Protein AF-A0A2V8BLM9-F1 (afdb_monomer_lite)

Structure (mmCIF, N/CA/C/O backbone):
data_AF-A0A2V8BLM9-F1
#
_entry.id   AF-A0A2V8BLM9-F1
#
loop_
_atom_site.group_PDB
_atom_site.id
_atom_site.type_symbol
_atom_site.label_atom_id
_atom_site.label_alt_id
_atom_site.label_comp_id
_atom_site.label_asym_id
_atom_site.label_entity_id
_atom_site.label_seq_id
_atom_site.pdbx_PDB_ins_code
_atom_site.Cartn_x
_atom_site.Cartn_y
_atom_site.Cartn_z
_atom_site.occupancy
_atom_site.B_iso_or_equiv
_atom_site.auth_seq_id
_atom_site.auth_comp_id
_atom_site.auth_asym_id
_atom_site.auth_atom_id
_atom_site.pdbx_PDB_model_num
ATOM 1 N N . MET A 1 1 ? 45.231 -76.937 24.247 1.00 56.16 1 MET A N 1
ATOM 2 C CA . MET A 1 1 ? 45.970 -75.748 23.759 1.00 56.16 1 MET A CA 1
ATOM 3 C C . MET A 1 1 ? 45.023 -74.864 22.949 1.00 56.16 1 MET A C 1
ATOM 5 O O . MET A 1 1 ? 44.647 -75.300 21.875 1.00 56.16 1 MET A O 1
ATOM 9 N N . ASN A 1 2 ? 44.581 -73.711 23.489 1.00 56.59 2 ASN A N 1
ATOM 10 C CA . ASN A 1 2 ? 44.156 -72.481 22.760 1.00 56.59 2 ASN A CA 1
ATOM 11 C C . ASN A 1 2 ? 43.442 -71.432 23.656 1.00 56.59 2 ASN A C 1
ATOM 13 O O . ASN A 1 2 ? 42.629 -70.642 23.188 1.00 56.59 2 ASN A O 1
ATOM 17 N N . THR A 1 3 ? 43.769 -71.356 24.946 1.00 60.31 3 THR A N 1
ATOM 18 C CA . THR A 1 3 ? 43.228 -70.339 25.866 1.00 60.31 3 THR A CA 1
ATOM 19 C C . THR A 1 3 ? 43.822 -68.919 25.767 1.00 60.31 3 THR A C 1
ATOM 21 O O . THR A 1 3 ? 43.096 -67.994 26.128 1.00 60.31 3 THR A O 1
ATOM 24 N N . PRO A 1 4 ? 45.048 -68.647 25.252 1.00 58.78 4 PRO A N 1
ATOM 25 C CA . PRO A 1 4 ? 45.565 -67.274 25.279 1.00 58.78 4 PRO A CA 1
ATOM 26 C C . PRO A 1 4 ? 44.898 -66.366 24.237 1.00 58.78 4 PRO A C 1
ATOM 28 O O . PRO A 1 4 ? 44.690 -65.191 24.518 1.00 58.78 4 PRO A O 1
ATOM 31 N N . ARG A 1 5 ? 44.498 -66.907 23.073 1.00 57.88 5 ARG A N 1
ATOM 32 C CA . ARG A 1 5 ? 43.893 -66.142 21.963 1.00 57.88 5 ARG A CA 1
ATOM 33 C C . ARG A 1 5 ? 42.456 -65.694 22.240 1.00 57.88 5 ARG A C 1
ATOM 35 O O . ARG A 1 5 ? 42.075 -64.604 21.829 1.00 57.88 5 ARG A O 1
ATOM 42 N N . ALA A 1 6 ? 41.675 -66.506 22.955 1.00 58.94 6 ALA A N 1
ATOM 43 C CA . ALA A 1 6 ? 40.300 -66.162 23.322 1.00 58.94 6 ALA A CA 1
ATOM 44 C C . ALA A 1 6 ? 40.259 -65.006 24.336 1.00 58.94 6 ALA A C 1
ATOM 46 O O . ALA A 1 6 ? 39.470 -64.080 24.184 1.00 58.94 6 ALA A O 1
ATOM 47 N N . LEU A 1 7 ? 41.174 -65.010 25.313 1.00 62.25 7 LEU A N 1
ATOM 48 C CA . LEU A 1 7 ? 41.335 -63.915 26.275 1.00 62.25 7 LEU A CA 1
ATOM 49 C C . LEU A 1 7 ? 41.786 -62.610 25.605 1.00 62.25 7 LEU A C 1
ATOM 51 O O . LEU A 1 7 ? 41.283 -61.546 25.960 1.00 62.25 7 LEU A O 1
ATOM 55 N N . THR A 1 8 ? 42.667 -62.674 24.599 1.00 67.25 8 THR A N 1
ATOM 56 C CA . THR A 1 8 ? 43.062 -61.473 23.839 1.00 67.25 8 THR A CA 1
ATOM 57 C C . THR A 1 8 ? 41.906 -60.922 23.007 1.00 67.25 8 THR A C 1
ATOM 59 O O . THR A 1 8 ? 41.702 -59.713 22.981 1.00 67.25 8 THR A O 1
ATOM 62 N N . LEU A 1 9 ? 41.115 -61.787 22.366 1.00 68.62 9 LEU A N 1
ATOM 63 C CA . LEU A 1 9 ? 39.949 -61.376 21.577 1.00 68.62 9 LEU A CA 1
ATOM 64 C C . LEU A 1 9 ? 38.872 -60.711 22.441 1.00 68.62 9 LEU A C 1
ATOM 66 O O . LEU A 1 9 ? 38.365 -59.654 22.073 1.00 68.62 9 LEU A O 1
ATOM 70 N N . VAL A 1 10 ? 38.572 -61.275 23.614 1.00 71.94 10 VAL A N 1
ATOM 71 C CA . VAL A 1 10 ? 37.615 -60.676 24.556 1.00 71.94 10 VAL A CA 1
ATOM 72 C C . VAL A 1 10 ? 38.124 -59.326 25.066 1.00 71.94 10 VAL A C 1
ATOM 74 O O . VAL A 1 10 ? 37.363 -58.362 25.081 1.00 71.94 10 VAL A O 1
ATOM 77 N N . ALA A 1 11 ? 39.413 -59.211 25.403 1.00 73.75 11 ALA A N 1
ATOM 78 C CA . ALA A 1 11 ? 39.998 -57.942 25.834 1.00 73.75 11 ALA A CA 1
ATOM 79 C C . ALA A 1 11 ? 39.928 -56.860 24.739 1.00 73.75 11 ALA A C 1
ATOM 81 O O . ALA A 1 11 ? 39.556 -55.726 25.028 1.00 73.75 11 ALA A O 1
ATOM 82 N N . VAL A 1 12 ? 40.212 -57.204 23.477 1.00 77.75 12 VAL A N 1
ATOM 83 C CA . VAL A 1 12 ? 40.133 -56.260 22.347 1.00 77.75 12 VAL A CA 1
ATOM 84 C C . VAL A 1 12 ? 38.695 -55.807 22.090 1.00 77.75 12 VAL A C 1
ATOM 86 O O . VAL A 1 12 ? 38.467 -54.620 21.861 1.00 77.75 12 VAL A O 1
ATOM 89 N N . VAL A 1 13 ? 37.713 -56.710 22.180 1.00 78.94 13 VAL A N 1
ATOM 90 C CA . VAL A 1 13 ? 36.293 -56.360 22.004 1.00 78.94 13 VAL A CA 1
ATOM 91 C C . VAL A 1 13 ? 35.801 -55.458 23.136 1.00 78.94 13 VAL A C 1
ATOM 93 O O . VAL A 1 13 ? 35.124 -54.466 22.870 1.00 78.94 13 VAL A O 1
ATOM 96 N N . VAL A 1 14 ? 36.180 -55.744 24.385 1.00 82.56 14 VAL A N 1
ATOM 97 C CA . VAL A 1 14 ? 35.807 -54.913 25.541 1.00 82.56 14 VAL A CA 1
ATOM 98 C C . VAL A 1 14 ? 36.449 -53.529 25.449 1.00 82.56 14 VAL A C 1
ATOM 100 O O . VAL A 1 14 ? 35.759 -52.527 25.622 1.00 82.56 14 VAL A O 1
ATOM 103 N N . VAL A 1 15 ? 37.738 -53.443 25.107 1.00 82.38 15 VAL A N 1
ATOM 104 C CA . VAL A 1 15 ? 38.423 -52.155 24.910 1.00 82.38 15 VAL A CA 1
ATOM 105 C C . VAL A 1 15 ? 37.810 -51.384 23.739 1.00 82.38 15 VAL A C 1
ATOM 107 O O . VAL A 1 15 ? 37.563 -50.188 23.868 1.00 82.38 15 VAL A O 1
ATOM 110 N N . GLY A 1 16 ? 37.485 -52.052 22.630 1.00 79.62 16 GLY A N 1
ATOM 111 C CA . GLY A 1 16 ? 36.794 -51.439 21.494 1.00 79.62 16 GLY A CA 1
ATOM 112 C C . GLY A 1 16 ? 35.421 -50.878 21.872 1.00 79.62 16 GLY A C 1
ATOM 113 O O . GLY A 1 16 ? 35.122 -49.726 21.564 1.00 79.62 16 GLY A O 1
ATOM 114 N N . ALA A 1 17 ? 34.608 -51.640 22.608 1.00 81.38 17 ALA A N 1
ATOM 115 C CA . ALA A 1 17 ? 33.297 -51.195 23.079 1.00 81.38 17 ALA A CA 1
ATOM 116 C C . ALA A 1 17 ? 33.397 -50.023 24.076 1.00 81.38 17 ALA A C 1
ATOM 118 O O . ALA A 1 17 ? 32.606 -49.078 24.012 1.00 81.38 17 ALA A O 1
ATOM 119 N N . LEU A 1 18 ? 34.406 -50.031 24.953 1.00 85.81 18 LEU A N 1
ATOM 120 C CA . LEU A 1 18 ? 34.680 -48.926 25.876 1.00 85.81 18 LEU A CA 1
ATOM 121 C C . LEU A 1 18 ? 35.159 -47.666 25.142 1.00 85.81 18 LEU A C 1
ATOM 123 O O . LEU A 1 18 ? 34.739 -46.565 25.484 1.00 85.81 18 LEU A O 1
ATOM 127 N N . LEU A 1 19 ? 35.974 -47.803 24.093 1.00 83.56 19 LEU A N 1
ATOM 128 C CA . LEU A 1 19 ? 36.402 -46.671 23.266 1.00 83.56 19 LEU A CA 1
ATOM 129 C C . LEU A 1 19 ? 35.242 -46.075 22.463 1.00 83.56 19 LEU A C 1
ATOM 131 O O . LEU A 1 19 ? 35.132 -44.853 22.383 1.00 83.56 19 LEU A O 1
ATOM 135 N N . VAL A 1 20 ? 34.351 -46.908 21.917 1.00 83.88 20 VAL A N 1
ATOM 136 C CA . VAL A 1 20 ? 33.161 -46.448 21.181 1.00 83.88 20 VAL A CA 1
ATOM 137 C C . VAL A 1 20 ? 32.180 -45.737 22.110 1.00 83.88 20 VAL A C 1
ATOM 139 O O . VAL A 1 20 ? 31.708 -44.652 21.780 1.00 83.88 20 VAL A O 1
ATOM 142 N N . THR A 1 21 ? 31.908 -46.289 23.295 1.00 78.75 21 THR A N 1
ATOM 143 C CA . THR A 1 21 ? 31.034 -45.639 24.289 1.00 78.75 21 THR A CA 1
ATOM 144 C C . THR A 1 21 ? 31.654 -44.356 24.845 1.00 78.75 21 THR A C 1
ATOM 146 O O . THR A 1 21 ? 30.958 -43.348 24.973 1.00 78.75 21 THR A O 1
ATOM 149 N N . TRP A 1 22 ? 32.969 -44.329 25.091 1.00 80.56 22 TRP A N 1
ATOM 150 C CA . TRP A 1 22 ? 33.679 -43.110 25.479 1.00 80.56 22 TRP A CA 1
ATOM 151 C C . TRP A 1 22 ? 33.620 -42.041 24.379 1.00 80.56 22 TRP A C 1
ATOM 153 O O . TRP A 1 22 ? 33.258 -40.897 24.667 1.00 80.56 22 TRP A O 1
ATOM 163 N N . ALA A 1 23 ? 33.882 -42.411 23.121 1.00 82.12 23 ALA A N 1
ATOM 164 C CA . ALA A 1 23 ? 33.805 -41.513 21.969 1.00 82.12 23 ALA A CA 1
ATOM 165 C C . ALA A 1 23 ? 32.382 -40.980 21.741 1.00 82.12 23 ALA A C 1
ATOM 167 O O . ALA A 1 23 ? 32.216 -39.774 21.562 1.00 82.12 23 ALA A O 1
ATOM 168 N N . ALA A 1 24 ? 31.359 -41.836 21.833 1.00 78.75 24 ALA A N 1
ATOM 169 C CA . ALA A 1 24 ? 29.955 -41.438 21.741 1.00 78.75 24 ALA A CA 1
ATOM 170 C C . ALA A 1 24 ? 29.562 -40.490 22.885 1.00 78.75 24 ALA A C 1
ATOM 172 O O . ALA A 1 24 ? 28.974 -39.442 22.635 1.00 78.75 24 ALA A O 1
ATOM 173 N N . SER A 1 25 ? 29.980 -40.774 24.126 1.00 78.44 25 SER A N 1
ATOM 174 C CA . SER A 1 25 ? 29.716 -39.886 25.270 1.00 78.44 25 SER A CA 1
ATOM 175 C C . SER A 1 25 ? 30.401 -38.522 25.128 1.00 78.44 25 SER A C 1
ATOM 177 O O . SER A 1 25 ? 29.873 -37.505 25.581 1.00 78.44 25 SER A O 1
ATOM 179 N N . ARG A 1 26 ? 31.580 -38.481 24.491 1.00 79.75 26 ARG A N 1
ATOM 180 C CA . ARG A 1 26 ? 32.309 -37.240 24.213 1.00 79.75 26 ARG A CA 1
ATOM 181 C C . ARG A 1 26 ? 31.675 -36.467 23.059 1.00 79.75 26 ARG A C 1
ATOM 183 O O . ARG A 1 26 ? 31.666 -35.240 23.097 1.00 79.75 26 ARG A O 1
ATOM 190 N N . TYR A 1 27 ? 31.154 -37.170 22.056 1.00 76.81 27 TYR A N 1
ATOM 191 C CA . TYR A 1 27 ? 30.426 -36.574 20.943 1.00 76.81 27 TYR A CA 1
ATOM 192 C C . TYR A 1 27 ? 29.111 -35.947 21.421 1.00 76.81 27 TYR A C 1
ATOM 194 O O . TYR A 1 27 ? 28.914 -34.758 21.198 1.00 76.81 27 TYR A O 1
ATOM 202 N N . SER A 1 28 ? 28.287 -36.671 22.187 1.00 71.38 28 SER A N 1
ATOM 203 C CA . SER A 1 28 ? 27.058 -36.118 22.777 1.00 71.38 28 SER A CA 1
ATOM 204 C C . SER A 1 28 ? 27.342 -34.912 23.677 1.00 71.38 28 SER A C 1
ATOM 206 O O . SER A 1 28 ? 26.702 -33.880 23.528 1.00 71.38 28 SER A O 1
ATOM 208 N N . ARG A 1 29 ? 28.396 -34.956 24.509 1.00 65.88 29 ARG A N 1
ATOM 209 C CA . ARG A 1 29 ? 28.804 -33.782 25.306 1.00 65.88 29 ARG A CA 1
ATOM 210 C C . ARG A 1 29 ? 29.285 -32.586 24.475 1.00 65.88 29 ARG A C 1
ATOM 212 O O . ARG A 1 29 ? 29.204 -31.464 24.962 1.00 65.88 29 ARG A O 1
ATOM 219 N N . ARG A 1 30 ? 29.784 -32.784 23.247 1.00 64.06 30 ARG A N 1
ATOM 220 C CA . ARG A 1 30 ? 30.103 -31.675 22.325 1.00 64.06 30 ARG A CA 1
ATOM 221 C C . ARG A 1 30 ? 28.862 -31.093 21.650 1.00 64.06 30 ARG A C 1
ATOM 223 O O . ARG A 1 30 ? 28.875 -29.904 21.362 1.00 64.06 30 ARG A O 1
ATOM 230 N N . VAL A 1 31 ? 27.831 -31.903 21.411 1.00 60.47 31 VAL A N 1
ATOM 231 C CA . VAL A 1 31 ? 26.556 -31.446 20.834 1.00 60.47 31 VAL A CA 1
ATOM 232 C C . VAL A 1 31 ? 25.729 -30.686 21.879 1.00 60.47 31 VAL A C 1
ATOM 234 O O . VAL A 1 31 ? 25.190 -29.631 21.572 1.00 60.47 31 VAL A O 1
ATOM 237 N N . ASP A 1 32 ? 25.723 -31.138 23.135 1.00 57.50 32 ASP A N 1
ATOM 238 C CA . ASP A 1 32 ? 25.021 -30.438 24.224 1.00 57.50 32 ASP A CA 1
ATOM 239 C C . ASP A 1 32 ? 25.818 -29.231 24.764 1.00 57.50 32 ASP A C 1
ATOM 241 O O . ASP A 1 32 ? 25.253 -28.257 25.261 1.00 57.50 32 ASP A O 1
ATOM 245 N N . GLY A 1 33 ? 27.149 -29.259 24.628 1.00 43.53 33 GLY A N 1
ATOM 246 C CA . GLY A 1 33 ? 28.056 -28.188 25.048 1.00 43.53 33 GLY A CA 1
ATOM 247 C C . GLY A 1 33 ? 28.123 -26.979 24.108 1.00 43.53 33 GLY A C 1
ATOM 248 O O . GLY A 1 33 ? 28.784 -26.003 24.451 1.00 43.53 33 GLY A O 1
ATOM 249 N N . SER A 1 34 ? 27.454 -27.003 22.948 1.00 47.19 34 SER A N 1
ATOM 250 C CA . SER A 1 34 ? 27.399 -25.860 22.021 1.00 47.19 34 SER A CA 1
ATOM 251 C C . SER A 1 34 ? 26.206 -24.924 22.255 1.00 47.19 34 SER A C 1
ATOM 253 O O . SER A 1 34 ? 25.969 -24.043 21.434 1.00 47.19 34 SER A O 1
ATOM 255 N N . SER A 1 35 ? 25.447 -25.095 23.348 1.00 50.34 35 SER A N 1
ATOM 256 C CA . SER A 1 35 ? 24.249 -24.286 23.634 1.00 50.34 35 SER A CA 1
ATOM 257 C C . SER A 1 35 ? 24.335 -23.403 24.889 1.00 50.34 35 SER A C 1
ATOM 259 O O . SER A 1 35 ? 23.323 -22.815 25.269 1.00 50.34 35 SER A O 1
ATOM 261 N N . GLN A 1 36 ? 25.497 -23.258 25.537 1.00 48.50 36 GLN A N 1
ATOM 262 C CA . GLN A 1 36 ? 25.677 -22.277 26.618 1.00 48.50 36 GLN A CA 1
ATOM 263 C C . GLN A 1 36 ? 27.060 -21.613 26.514 1.00 48.50 36 GLN A C 1
ATOM 265 O O . GLN A 1 36 ? 28.083 -22.283 26.611 1.00 48.50 36 GLN A O 1
ATOM 270 N N . ASN A 1 37 ? 27.047 -20.285 26.347 1.00 39.09 37 ASN A N 1
ATOM 271 C CA . ASN A 1 37 ? 28.169 -19.330 26.351 1.00 39.09 37 ASN A CA 1
ATOM 272 C C . ASN A 1 37 ? 28.919 -19.091 25.028 1.00 39.09 37 ASN A C 1
ATOM 274 O O . ASN A 1 37 ? 30.118 -19.322 24.918 1.00 39.09 37 ASN A O 1
ATOM 278 N N . ALA A 1 38 ? 28.229 -18.457 24.078 1.00 38.47 38 ALA A N 1
ATOM 279 C CA . ALA A 1 38 ? 28.819 -17.354 23.320 1.00 38.47 38 ALA A CA 1
ATOM 280 C C . ALA A 1 38 ? 28.163 -16.051 23.803 1.00 38.47 38 ALA A C 1
ATOM 282 O O . ALA A 1 38 ? 27.221 -15.544 23.201 1.00 38.47 38 ALA A O 1
ATOM 283 N N . GLY A 1 39 ? 28.636 -15.548 24.945 1.00 40.12 39 GLY A N 1
ATOM 284 C CA . GLY A 1 39 ? 28.620 -14.112 25.175 1.00 40.12 39 GLY A CA 1
ATOM 285 C C . GLY A 1 39 ? 29.645 -13.517 24.220 1.00 40.12 39 GLY A C 1
ATOM 286 O O . GLY A 1 39 ? 30.842 -13.716 24.410 1.00 40.12 39 GLY A O 1
ATOM 287 N N . VAL A 1 40 ? 29.163 -12.870 23.165 1.00 39.03 40 VAL A N 1
ATOM 288 C CA . VAL A 1 40 ? 29.948 -11.946 22.352 1.00 39.03 40 VAL A CA 1
ATOM 289 C C . VAL A 1 40 ? 29.300 -10.588 22.527 1.00 39.03 40 VAL A C 1
ATOM 291 O O . VAL A 1 40 ? 28.080 -10.442 22.430 1.00 39.03 40 VAL A O 1
ATOM 294 N N . GLU A 1 41 ? 30.158 -9.643 22.876 1.00 32.47 41 GLU A N 1
ATOM 295 C CA . GLU A 1 41 ? 29.884 -8.230 23.018 1.00 32.47 41 GLU A CA 1
ATOM 296 C C . GLU A 1 41 ? 29.107 -7.682 21.823 1.00 32.47 41 GLU A C 1
ATOM 298 O O . GLU A 1 41 ? 29.286 -8.067 20.667 1.00 32.47 41 GLU A O 1
ATOM 303 N N . ALA A 1 42 ? 28.207 -6.769 22.159 1.00 44.69 42 ALA A N 1
ATOM 304 C CA . ALA A 1 42 ? 27.434 -5.993 21.225 1.00 44.69 42 ALA A CA 1
ATOM 305 C C . ALA A 1 42 ? 28.354 -5.125 20.359 1.00 44.69 42 ALA A C 1
ATOM 307 O O . ALA A 1 42 ? 29.011 -4.239 20.889 1.00 44.69 42 ALA A O 1
ATOM 308 N N . GLU A 1 43 ? 28.302 -5.306 19.039 1.00 33.34 43 GLU A N 1
ATOM 309 C CA . GLU A 1 43 ? 28.500 -4.231 18.066 1.00 33.34 43 GLU A CA 1
ATOM 310 C C . GLU A 1 43 ? 27.635 -4.469 16.813 1.00 33.34 43 GLU A C 1
ATOM 312 O O . GLU A 1 43 ? 27.485 -5.590 16.334 1.00 33.34 43 GLU A O 1
ATOM 317 N N . ALA A 1 44 ? 27.082 -3.364 16.298 1.00 33.12 44 ALA A N 1
ATOM 318 C CA . ALA A 1 44 ? 26.415 -3.193 15.001 1.00 33.12 44 ALA A CA 1
ATOM 319 C C . ALA A 1 44 ? 24.988 -3.763 14.809 1.00 33.12 44 ALA A C 1
ATOM 321 O O . ALA A 1 44 ? 24.700 -4.553 13.916 1.00 33.12 44 ALA A O 1
ATOM 322 N N . GLY A 1 45 ? 24.062 -3.241 15.619 1.00 37.91 45 GLY A N 1
ATOM 323 C CA . GLY A 1 45 ? 22.799 -2.624 15.176 1.00 37.91 45 GLY A CA 1
ATOM 324 C C . GLY A 1 45 ? 22.139 -3.091 13.871 1.00 37.91 45 GLY A C 1
ATOM 325 O O . GLY A 1 45 ? 22.127 -2.355 12.887 1.00 37.91 45 GLY A O 1
ATOM 326 N N . ALA A 1 46 ? 21.437 -4.220 13.918 1.00 35.25 46 ALA A N 1
ATOM 327 C CA . ALA A 1 46 ? 20.181 -4.358 13.185 1.00 35.25 46 ALA A CA 1
ATOM 328 C C . ALA A 1 46 ? 19.052 -3.837 14.098 1.00 35.25 46 ALA A C 1
ATOM 330 O O . ALA A 1 46 ? 19.011 -4.234 15.267 1.00 35.25 46 ALA A O 1
ATOM 331 N N . PRO A 1 47 ? 18.143 -2.954 13.643 1.00 36.19 47 PRO A N 1
ATOM 332 C CA . PRO A 1 47 ? 17.061 -2.480 14.492 1.00 36.19 47 PRO A CA 1
ATOM 333 C C . PRO A 1 47 ? 16.125 -3.647 14.820 1.00 36.19 47 PRO A C 1
ATOM 335 O O . PRO A 1 47 ? 15.322 -4.082 13.996 1.00 36.19 47 PRO A O 1
ATOM 338 N N . SER A 1 48 ? 16.204 -4.148 16.053 1.00 36.53 48 SER A N 1
ATOM 339 C CA . SER A 1 48 ? 15.123 -4.931 16.633 1.00 36.53 48 SER A CA 1
ATOM 340 C C . SER A 1 48 ? 13.895 -4.023 16.689 1.00 36.53 48 SER A C 1
ATOM 342 O O . SER A 1 48 ? 13.881 -3.041 17.436 1.00 36.53 48 SER A O 1
ATOM 344 N N . ILE A 1 49 ? 12.870 -4.323 15.891 1.00 46.94 49 ILE A N 1
ATOM 345 C CA . ILE A 1 49 ? 11.560 -3.667 15.955 1.00 46.94 49 ILE A CA 1
ATOM 346 C C . ILE A 1 49 ? 10.921 -4.072 17.296 1.00 46.94 49 ILE A C 1
ATOM 348 O O . ILE A 1 49 ? 10.185 -5.049 17.402 1.00 46.94 49 ILE A O 1
ATOM 352 N N . GLY A 1 50 ? 11.295 -3.356 18.358 1.00 42.31 50 GLY A N 1
ATOM 353 C CA . GLY A 1 50 ? 10.920 -3.641 19.738 1.00 42.31 50 GLY A CA 1
ATOM 354 C C . GLY A 1 50 ? 9.417 -3.517 19.975 1.00 42.31 50 GLY A C 1
ATOM 355 O O . GLY A 1 50 ? 8.746 -2.671 19.377 1.00 42.31 50 GLY A O 1
ATOM 356 N N . GLY A 1 51 ? 8.896 -4.354 20.876 1.00 50.50 51 GLY A N 1
ATOM 357 C CA . GLY A 1 51 ? 7.517 -4.355 21.381 1.00 50.50 51 GLY A CA 1
ATOM 358 C C . GLY A 1 51 ? 7.175 -3.164 22.285 1.00 50.50 51 GLY A C 1
ATOM 359 O O . GLY A 1 51 ? 6.508 -3.340 23.299 1.00 50.50 51 GLY A O 1
ATOM 360 N N . GLY A 1 52 ? 7.660 -1.969 21.944 1.00 59.25 52 GLY A N 1
ATOM 361 C CA . GLY A 1 52 ? 7.200 -0.722 22.549 1.00 59.25 52 GLY A CA 1
ATOM 362 C C . GLY A 1 52 ? 5.786 -0.358 22.074 1.00 59.25 52 GLY A C 1
ATOM 363 O O . GLY A 1 52 ? 5.314 -0.912 21.074 1.00 59.25 52 GLY A O 1
ATOM 364 N N . PRO A 1 53 ? 5.099 0.562 22.774 1.00 65.75 53 PRO A N 1
ATOM 365 C CA . PRO A 1 53 ? 3.773 1.020 22.377 1.00 65.75 53 PRO A CA 1
ATOM 366 C C . PRO A 1 53 ? 3.826 1.600 20.959 1.00 65.75 53 PRO A C 1
ATOM 368 O O . PRO A 1 53 ? 4.642 2.470 20.657 1.00 65.75 53 PRO A O 1
ATOM 371 N N . VAL A 1 54 ? 2.977 1.079 20.072 1.00 80.44 54 VAL A N 1
ATOM 372 C CA . VAL A 1 54 ? 2.820 1.611 18.716 1.00 80.44 54 VAL A CA 1
ATOM 373 C C . VAL A 1 54 ? 1.863 2.793 18.794 1.00 80.44 54 VAL A C 1
ATOM 375 O O . VAL A 1 54 ? 0.777 2.666 19.353 1.00 80.44 54 VAL A O 1
ATOM 378 N N . THR A 1 55 ? 2.248 3.926 18.221 1.00 85.56 55 THR A N 1
ATOM 379 C CA . THR A 1 55 ? 1.342 5.056 18.013 1.00 85.56 55 THR A CA 1
ATOM 380 C C . THR A 1 55 ? 0.895 5.059 16.560 1.00 85.56 55 THR A C 1
ATOM 382 O O . THR A 1 55 ? 1.718 5.217 15.657 1.00 85.56 55 THR A O 1
ATOM 385 N N . LEU A 1 56 ? -0.404 4.888 16.338 1.00 88.62 56 LEU A N 1
ATOM 386 C CA . LEU A 1 56 ? -1.043 5.071 15.043 1.00 88.62 56 LEU A CA 1
ATOM 387 C C . LEU A 1 56 ? -1.411 6.535 14.878 1.00 88.62 56 LEU A C 1
ATOM 389 O O . LEU A 1 56 ? -1.919 7.162 15.805 1.00 88.62 56 LEU A O 1
ATOM 393 N N . ARG A 1 57 ? -1.160 7.071 13.689 1.00 89.69 57 ARG A N 1
ATOM 394 C CA . ARG A 1 57 ? -1.475 8.455 13.353 1.00 89.69 57 ARG A CA 1
ATOM 395 C C . ARG A 1 57 ? -2.502 8.458 12.244 1.00 89.69 57 ARG A C 1
ATOM 397 O O . ARG A 1 57 ? -2.267 7.828 11.218 1.00 89.69 57 ARG A O 1
ATOM 404 N N . PHE A 1 58 ? -3.604 9.163 12.445 1.00 90.75 58 PHE A N 1
ATOM 405 C CA . PHE A 1 58 ? -4.623 9.359 11.419 1.00 90.75 58 PHE A CA 1
ATOM 406 C C . PHE A 1 58 ? -4.917 10.843 11.256 1.00 90.75 58 PHE A C 1
ATOM 408 O O . PHE A 1 58 ? -4.795 11.616 12.202 1.00 90.75 58 PHE A O 1
ATOM 415 N N . PHE A 1 59 ? -5.304 11.255 10.057 1.00 88.44 59 PHE A N 1
ATOM 416 C CA . PHE A 1 59 ? -5.677 12.632 9.796 1.00 88.44 59 PHE A CA 1
ATOM 417 C C . PHE A 1 59 ? -6.940 13.013 10.566 1.00 88.44 59 PHE A C 1
ATOM 419 O O . PHE A 1 59 ? -7.949 12.307 10.531 1.00 88.44 59 PHE A O 1
ATOM 426 N N . ARG A 1 60 ? -6.900 14.172 11.222 1.00 82.44 60 ARG A N 1
ATOM 427 C CA . ARG A 1 60 ? -8.090 14.827 11.754 1.00 82.44 60 ARG A CA 1
ATOM 428 C C . ARG A 1 60 ? -8.962 15.278 10.585 1.00 82.44 60 ARG A C 1
ATOM 430 O O . ARG A 1 60 ? -8.467 15.940 9.678 1.00 82.44 60 ARG A O 1
ATOM 437 N N . ASN A 1 61 ? -10.258 14.968 10.639 1.00 83.62 61 ASN A N 1
ATOM 438 C CA . ASN A 1 61 ? -11.233 15.285 9.586 1.00 83.62 61 ASN A CA 1
ATOM 439 C C . ASN A 1 61 ? -10.785 14.796 8.190 1.00 83.62 61 ASN A C 1
ATOM 441 O O . ASN A 1 61 ? -10.561 15.611 7.293 1.00 83.62 61 ASN A O 1
ATOM 445 N N . PRO A 1 62 ? -10.638 13.473 7.994 1.00 87.25 62 PRO A N 1
ATOM 446 C CA . PRO A 1 62 ? -10.124 12.916 6.749 1.00 87.25 62 PRO A CA 1
ATOM 447 C C . PRO A 1 62 ? -11.045 13.249 5.567 1.00 87.25 62 PRO A C 1
ATOM 449 O O . PRO A 1 62 ? -12.273 13.165 5.663 1.00 87.25 62 PRO A O 1
ATOM 452 N N . ALA A 1 63 ? -10.445 13.616 4.436 1.00 83.06 63 ALA A N 1
ATOM 453 C CA . ALA A 1 63 ? -11.177 13.923 3.213 1.00 83.06 63 ALA A CA 1
ATOM 454 C C . ALA A 1 63 ? -11.614 12.637 2.498 1.00 83.06 63 ALA A C 1
ATOM 456 O O . ALA A 1 63 ? -10.886 11.642 2.477 1.00 83.06 63 ALA A O 1
ATOM 457 N N . ALA A 1 64 ? -12.792 12.665 1.870 1.00 87.62 64 ALA A N 1
ATOM 458 C CA . ALA A 1 64 ? -13.221 11.589 0.983 1.00 87.62 64 ALA A CA 1
ATOM 459 C C . ALA A 1 64 ? -12.245 11.455 -0.195 1.00 87.62 64 ALA A C 1
ATOM 461 O O . ALA A 1 64 ? -11.895 12.455 -0.826 1.00 87.62 64 ALA A O 1
ATOM 462 N N . ALA A 1 65 ? -11.829 10.226 -0.506 1.00 84.06 65 ALA A N 1
ATOM 463 C CA . ALA A 1 65 ? -11.073 9.972 -1.723 1.00 84.06 65 ALA A CA 1
ATOM 464 C C . ALA A 1 65 ? -11.959 10.293 -2.943 1.00 84.06 65 ALA A C 1
ATOM 466 O O . ALA A 1 65 ? -13.142 9.920 -2.951 1.00 84.06 65 ALA A O 1
ATOM 467 N N . PRO A 1 66 ? -11.432 10.964 -3.985 1.00 84.94 66 PRO A N 1
ATOM 468 C CA . PRO A 1 66 ? -12.163 11.115 -5.233 1.00 84.94 66 PRO A CA 1
ATOM 469 C C . PRO A 1 66 ? -12.580 9.747 -5.780 1.00 84.94 66 PRO A C 1
ATOM 471 O O . PRO A 1 66 ? -11.876 8.748 -5.624 1.00 84.94 66 PRO A O 1
ATOM 474 N N . ARG A 1 67 ? -13.750 9.689 -6.422 1.00 88.19 67 ARG A N 1
ATOM 475 C CA . ARG A 1 67 ? -14.205 8.449 -7.055 1.00 88.19 67 ARG A CA 1
ATOM 476 C C . ARG A 1 67 ? -13.264 8.088 -8.196 1.00 88.19 67 ARG A C 1
ATOM 478 O O . ARG A 1 67 ? -12.961 8.938 -9.027 1.00 88.19 67 ARG A O 1
ATOM 485 N N . PHE A 1 68 ? -12.890 6.818 -8.265 1.00 88.94 68 PHE A N 1
ATOM 486 C CA . PHE A 1 68 ? -12.063 6.286 -9.339 1.00 88.94 68 PHE A CA 1
ATOM 487 C C . PHE A 1 68 ? -12.571 4.917 -9.784 1.00 88.94 68 PHE A C 1
ATOM 489 O O . PHE A 1 68 ? -13.243 4.202 -9.032 1.00 88.94 68 PHE A O 1
ATOM 496 N N . ALA A 1 69 ? -12.224 4.566 -11.016 1.00 93.50 69 ALA A N 1
ATOM 497 C CA . ALA A 1 69 ? -12.380 3.237 -11.575 1.00 93.50 69 ALA A CA 1
ATOM 498 C C . ALA A 1 69 ? -11.159 2.942 -12.447 1.00 93.50 69 ALA A C 1
ATOM 500 O O . ALA A 1 69 ? -10.707 3.806 -13.196 1.00 93.50 69 ALA A O 1
ATOM 501 N N . ALA A 1 70 ? -10.630 1.731 -12.336 1.00 94.56 70 ALA A N 1
ATOM 502 C CA . ALA A 1 70 ? -9.498 1.250 -13.111 1.00 94.56 70 ALA A CA 1
ATOM 503 C C . ALA A 1 70 ? -9.719 -0.215 -13.497 1.00 94.56 70 ALA A C 1
ATOM 505 O O . ALA A 1 70 ? -10.552 -0.906 -12.905 1.00 94.56 70 ALA A O 1
ATOM 506 N N . ARG A 1 71 ? -8.969 -0.696 -14.489 1.00 96.25 71 ARG A N 1
ATOM 507 C CA . ARG A 1 71 ? -8.901 -2.125 -14.809 1.00 96.25 71 ARG A CA 1
ATOM 508 C C . ARG A 1 71 ? -7.613 -2.7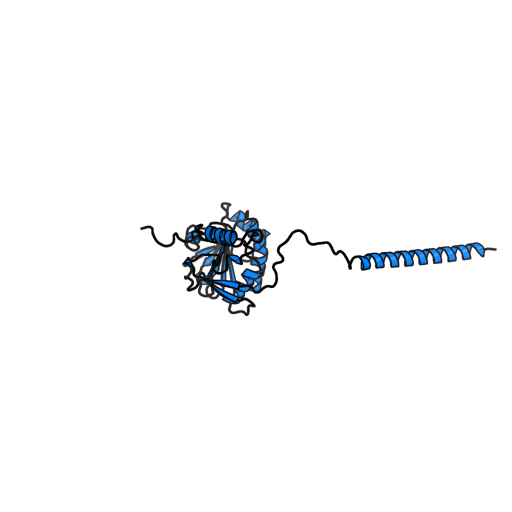08 -14.256 1.00 96.25 71 ARG A C 1
ATOM 510 O O . ARG A 1 71 ? -6.548 -2.125 -14.447 1.00 96.25 71 ARG A O 1
ATOM 517 N N . ASP A 1 72 ? -7.726 -3.843 -13.579 1.00 97.25 72 ASP A N 1
ATOM 518 C CA . ASP A 1 72 ? -6.562 -4.607 -13.144 1.00 97.25 72 ASP A CA 1
ATOM 519 C C . ASP A 1 72 ? -5.893 -5.345 -14.315 1.00 97.25 72 ASP A C 1
ATOM 521 O O . ASP A 1 72 ? -6.394 -5.361 -15.445 1.00 97.25 72 ASP A O 1
ATOM 525 N N . LEU A 1 73 ? -4.744 -5.966 -14.047 1.00 96.75 73 LEU A N 1
ATOM 526 C CA . LEU A 1 73 ? -3.979 -6.739 -15.034 1.00 96.75 73 LEU A CA 1
ATOM 527 C C . LEU A 1 73 ? -4.726 -7.986 -15.553 1.00 96.75 73 LEU A C 1
ATOM 529 O O . LEU A 1 73 ? -4.319 -8.595 -16.551 1.00 96.75 73 LEU A O 1
ATOM 533 N N . GLU A 1 74 ? -5.836 -8.369 -14.920 1.00 95.75 74 GLU A N 1
ATOM 534 C CA . GLU A 1 74 ? -6.753 -9.421 -15.362 1.00 95.75 74 GLU A CA 1
ATOM 535 C C . GLU A 1 74 ? -7.960 -8.867 -16.141 1.00 95.75 74 GLU A C 1
ATOM 537 O O . GLU A 1 74 ? -8.784 -9.642 -16.627 1.00 95.75 74 GLU A O 1
ATOM 542 N N . GLY A 1 75 ? -8.057 -7.545 -16.305 1.00 95.75 75 GLY A N 1
ATOM 543 C CA . GLY A 1 75 ? -9.143 -6.852 -16.995 1.00 95.75 75 GLY A CA 1
ATOM 544 C C . GLY A 1 75 ? -10.396 -6.632 -16.143 1.00 95.75 75 GLY A C 1
ATOM 545 O O . GLY A 1 75 ? -11.388 -6.096 -16.655 1.00 95.75 75 GLY A O 1
ATOM 546 N N . ARG A 1 76 ? -10.374 -7.012 -14.860 1.00 95.75 76 ARG A N 1
ATOM 547 C CA . ARG A 1 76 ? -11.480 -6.799 -13.918 1.00 95.75 76 ARG A CA 1
ATOM 548 C C . ARG A 1 76 ? -11.505 -5.341 -13.487 1.00 95.75 76 ARG A C 1
ATOM 550 O O . ARG A 1 76 ? -10.470 -4.696 -13.351 1.00 95.75 76 ARG A O 1
ATOM 557 N N . GLU A 1 77 ? -12.703 -4.814 -13.279 1.00 94.94 77 GLU A N 1
ATOM 558 C CA . GLU A 1 77 ? -12.858 -3.453 -12.780 1.00 94.94 77 GLU A CA 1
ATOM 559 C C . GLU A 1 77 ? -12.584 -3.394 -11.273 1.00 94.94 77 GLU A C 1
ATOM 561 O O . GLU A 1 77 ? -13.094 -4.207 -10.501 1.00 94.94 77 GLU A O 1
ATOM 566 N N . VAL A 1 78 ? -11.809 -2.393 -10.866 1.00 94.31 78 VAL A N 1
ATOM 567 C CA . VAL A 1 78 ? -11.594 -1.992 -9.478 1.00 94.31 78 VAL A CA 1
ATOM 568 C C . VAL A 1 78 ? -12.075 -0.554 -9.355 1.00 94.31 78 VAL A C 1
ATOM 570 O O . VAL A 1 78 ? -11.518 0.347 -9.980 1.00 94.31 78 VAL A O 1
ATOM 573 N N . SER A 1 79 ? -13.122 -0.327 -8.566 1.00 93.12 79 SER A N 1
ATOM 574 C CA . SER A 1 79 ? -13.720 1.000 -8.406 1.00 93.12 79 SER A CA 1
ATOM 575 C C . SER A 1 79 ? -13.921 1.350 -6.945 1.00 93.12 79 SER A C 1
ATOM 577 O O . SER A 1 79 ? -14.209 0.474 -6.129 1.00 93.12 79 SER A O 1
ATOM 579 N N . SER A 1 80 ? -13.844 2.637 -6.607 1.00 88.44 80 SER A N 1
ATOM 580 C CA . SER A 1 80 ? -14.037 3.114 -5.231 1.00 88.44 80 SER A CA 1
ATOM 581 C C . SER A 1 80 ? -15.379 2.669 -4.631 1.00 88.44 80 SER A C 1
ATOM 583 O O . SER A 1 80 ? -15.470 2.406 -3.437 1.00 88.44 80 SER A O 1
ATOM 585 N N . ALA A 1 81 ? -16.420 2.521 -5.460 1.00 89.25 81 ALA A N 1
ATOM 586 C CA . ALA A 1 81 ? -17.728 2.027 -5.031 1.00 89.25 81 ALA A CA 1
ATOM 587 C C . ALA A 1 81 ? -17.679 0.575 -4.521 1.00 89.25 81 ALA A C 1
ATOM 589 O O . ALA A 1 81 ? -18.314 0.254 -3.520 1.00 89.25 81 ALA A O 1
ATOM 590 N N . SER A 1 82 ? -16.893 -0.289 -5.175 1.00 89.12 82 SER A N 1
ATOM 591 C CA . SER A 1 82 ? -16.727 -1.702 -4.794 1.00 89.12 82 SER A CA 1
ATOM 592 C C . SER A 1 82 ? -15.943 -1.907 -3.489 1.00 89.12 82 SER A C 1
ATOM 594 O O . SER A 1 82 ? -15.945 -3.003 -2.930 1.00 89.12 82 SER A O 1
ATOM 596 N N . LEU A 1 83 ? -15.281 -0.854 -3.000 1.00 90.62 83 LEU A N 1
ATOM 597 C CA . LEU A 1 83 ? -14.386 -0.894 -1.844 1.00 90.62 83 LEU A CA 1
ATOM 598 C C . LEU A 1 83 ? -15.047 -0.408 -0.549 1.00 90.62 83 LEU A C 1
ATOM 600 O O . LEU A 1 83 ? -14.491 -0.596 0.533 1.00 90.62 83 LEU A O 1
ATOM 604 N N . HIS A 1 84 ? -16.231 0.200 -0.646 1.00 91.38 84 HIS A N 1
ATOM 605 C CA . HIS A 1 84 ? -16.941 0.742 0.505 1.00 91.38 84 HIS A CA 1
ATOM 606 C C . HIS A 1 84 ? -17.205 -0.339 1.566 1.00 91.38 84 HIS A C 1
ATOM 608 O O . HIS A 1 84 ? -17.603 -1.464 1.262 1.00 91.38 84 HIS A O 1
ATOM 614 N N . GLY A 1 85 ? -17.007 0.010 2.837 1.00 94.81 85 GLY A N 1
ATOM 615 C CA . GLY A 1 85 ? -17.140 -0.904 3.971 1.00 94.81 85 GLY A CA 1
ATOM 616 C C . GLY A 1 85 ? -15.865 -1.681 4.317 1.00 94.81 85 GLY A C 1
ATOM 617 O O . GLY A 1 85 ? -15.828 -2.326 5.369 1.00 94.81 85 GLY A O 1
ATOM 618 N N . LYS A 1 86 ? -14.815 -1.604 3.490 1.00 97.00 86 LYS A N 1
ATOM 619 C CA . LYS A 1 86 ? -13.493 -2.175 3.774 1.00 97.00 86 LYS A CA 1
ATOM 620 C C . LYS A 1 86 ? -12.479 -1.074 4.051 1.00 97.00 86 LYS A C 1
ATOM 622 O O . LYS A 1 86 ? -12.559 0.007 3.484 1.00 97.00 86 LYS A O 1
ATOM 627 N N . VAL A 1 87 ? -11.492 -1.382 4.882 1.00 97.88 87 VAL A N 1
ATOM 628 C CA . VAL A 1 87 ? -10.229 -0.639 4.888 1.00 97.88 87 VAL A CA 1
ATOM 629 C C . VAL A 1 87 ? -9.576 -0.843 3.523 1.00 97.88 87 VAL A C 1
ATOM 631 O O . VAL A 1 87 ? -9.598 -1.960 2.999 1.00 97.88 87 VAL A O 1
ATOM 634 N N . VAL A 1 88 ? -9.001 0.205 2.940 1.00 97.75 88 VAL A N 1
ATOM 635 C CA . VAL A 1 88 ? -8.300 0.096 1.654 1.00 97.75 88 VAL A CA 1
ATOM 636 C C . VAL A 1 88 ? -6.871 0.580 1.801 1.00 97.75 88 VAL A C 1
ATOM 638 O O . VAL A 1 88 ? -6.629 1.633 2.384 1.00 97.75 88 VAL A O 1
ATOM 641 N N . ILE A 1 89 ? -5.931 -0.177 1.244 1.00 97.75 89 ILE A N 1
ATOM 642 C CA . ILE A 1 89 ? -4.542 0.256 1.094 1.00 97.75 89 ILE A CA 1
ATOM 643 C C . ILE A 1 89 ? -4.276 0.413 -0.393 1.00 97.75 89 ILE A C 1
ATOM 645 O O . ILE A 1 89 ? -4.281 -0.570 -1.132 1.00 97.75 89 ILE A O 1
ATOM 649 N N . VAL A 1 90 ? -4.046 1.646 -0.826 1.00 97.69 90 VAL A N 1
ATOM 650 C CA . VAL A 1 90 ? -3.612 1.950 -2.190 1.00 97.69 90 VAL A CA 1
ATOM 651 C C . VAL A 1 90 ? -2.103 2.124 -2.159 1.00 97.69 90 VAL A C 1
ATOM 653 O O . VAL A 1 90 ? -1.611 3.109 -1.616 1.00 97.69 90 VAL A O 1
ATOM 656 N N . ASN A 1 91 ? -1.376 1.150 -2.693 1.00 98.19 91 ASN A N 1
ATOM 657 C CA . ASN A 1 91 ? 0.079 1.088 -2.644 1.00 98.19 91 ASN A CA 1
ATOM 658 C C . ASN A 1 91 ? 0.660 1.382 -4.028 1.00 98.19 91 ASN A C 1
ATOM 660 O O . ASN A 1 91 ? 0.457 0.617 -4.966 1.00 98.19 91 ASN A O 1
ATOM 664 N N . PHE A 1 92 ? 1.371 2.496 -4.150 1.00 98.50 92 PHE A N 1
ATOM 665 C CA . PHE A 1 92 ? 2.145 2.849 -5.331 1.00 98.50 92 PHE A CA 1
ATOM 666 C C . PHE A 1 92 ? 3.508 2.174 -5.257 1.00 98.50 92 PHE A C 1
ATOM 668 O O . PHE A 1 92 ? 4.250 2.383 -4.294 1.00 98.50 92 PHE A O 1
ATOM 675 N N . TRP A 1 93 ? 3.846 1.390 -6.278 1.00 98.56 93 TRP A N 1
ATOM 676 C CA . TRP A 1 93 ? 5.044 0.555 -6.302 1.00 98.56 93 TRP A CA 1
ATOM 677 C C . TRP A 1 93 ? 5.586 0.368 -7.723 1.00 98.56 93 TRP A C 1
ATOM 679 O O . TRP A 1 93 ? 4.991 0.838 -8.689 1.00 98.56 93 TRP A O 1
ATOM 689 N N . ALA A 1 94 ? 6.725 -0.312 -7.864 1.00 98.25 94 ALA A N 1
ATOM 690 C CA . ALA A 1 94 ? 7.240 -0.728 -9.168 1.00 98.25 94 ALA A CA 1
ATOM 691 C C . ALA A 1 94 ? 8.045 -2.032 -9.083 1.00 98.25 94 ALA A C 1
ATOM 693 O O . ALA A 1 94 ? 8.626 -2.342 -8.037 1.00 98.25 94 ALA A O 1
ATOM 694 N N . THR A 1 95 ? 8.144 -2.778 -10.187 1.00 98.12 95 THR A N 1
ATOM 695 C CA . THR A 1 95 ? 8.855 -4.072 -10.229 1.00 98.12 95 THR A CA 1
ATOM 696 C C . THR A 1 95 ? 10.357 -3.949 -9.970 1.00 98.12 95 THR A C 1
ATOM 698 O O . THR A 1 95 ? 10.977 -4.874 -9.448 1.00 98.12 95 THR A O 1
ATOM 701 N N . TRP A 1 96 ? 10.950 -2.795 -10.275 1.00 96.75 96 TRP A N 1
ATOM 702 C CA . TRP A 1 96 ? 12.364 -2.483 -10.037 1.00 96.75 96 TRP A CA 1
ATOM 703 C C . TRP A 1 96 ? 12.628 -1.853 -8.658 1.00 96.75 96 TRP A C 1
ATOM 705 O O . TRP A 1 96 ? 13.780 -1.708 -8.247 1.00 96.75 96 TRP A O 1
ATOM 715 N N . CYS A 1 97 ? 11.581 -1.493 -7.912 1.00 96.75 97 CYS A N 1
ATOM 716 C CA . CYS A 1 97 ? 11.695 -0.843 -6.610 1.00 96.75 97 CYS A CA 1
ATOM 717 C C . CYS A 1 97 ? 12.005 -1.873 -5.510 1.00 96.75 97 CYS A C 1
ATOM 719 O O . CYS A 1 97 ? 11.123 -2.577 -5.020 1.00 96.75 97 CYS A O 1
ATOM 721 N N . ALA A 1 98 ? 13.268 -1.955 -5.083 1.00 96.50 98 ALA A N 1
ATOM 722 C CA . ALA A 1 98 ? 13.711 -2.887 -4.040 1.00 96.50 98 ALA A CA 1
ATOM 723 C C . ALA A 1 98 ? 12.897 -2.831 -2.724 1.00 96.50 98 ALA A C 1
ATOM 725 O O . ALA A 1 98 ? 12.457 -3.897 -2.288 1.00 96.50 98 ALA A O 1
ATOM 726 N N . PRO A 1 99 ? 12.639 -1.659 -2.099 1.00 96.12 99 PRO A N 1
ATOM 727 C CA . PRO A 1 99 ? 11.822 -1.609 -0.884 1.00 96.12 99 PRO A CA 1
ATOM 728 C C . PRO A 1 99 ? 10.375 -2.054 -1.131 1.00 96.12 99 PRO A C 1
ATOM 730 O O . PRO A 1 99 ? 9.813 -2.763 -0.304 1.00 96.12 99 PRO A O 1
ATOM 733 N N . CYS A 1 100 ? 9.803 -1.743 -2.297 1.00 97.56 100 CYS A N 1
ATOM 734 C CA . CYS A 1 100 ? 8.475 -2.222 -2.673 1.00 97.56 100 CYS A CA 1
ATOM 735 C C . CYS A 1 100 ? 8.426 -3.758 -2.721 1.00 97.56 100 CYS A C 1
ATOM 737 O O . CYS A 1 100 ? 7.523 -4.394 -2.188 1.00 97.56 100 CYS A O 1
ATOM 739 N N . ARG A 1 101 ? 9.443 -4.391 -3.315 1.00 97.69 101 ARG A N 1
ATOM 740 C CA . ARG A 1 101 ? 9.529 -5.859 -3.372 1.00 97.69 101 ARG A CA 1
ATOM 741 C C . ARG A 1 101 ? 9.638 -6.499 -1.990 1.00 97.69 101 ARG A C 1
ATOM 743 O O . ARG A 1 101 ? 9.166 -7.621 -1.813 1.00 97.69 101 ARG A O 1
ATOM 750 N N . ALA A 1 102 ? 10.265 -5.807 -1.041 1.00 96.69 102 ALA A N 1
ATOM 751 C CA . ALA A 1 102 ? 10.426 -6.285 0.325 1.00 96.69 102 ALA A CA 1
ATOM 752 C C . ALA A 1 102 ? 9.109 -6.266 1.124 1.00 96.69 102 ALA A C 1
ATOM 754 O O . ALA A 1 102 ? 8.910 -7.160 1.939 1.00 96.69 102 ALA A O 1
ATOM 755 N N . GLU A 1 103 ? 8.196 -5.320 0.867 1.00 96.88 103 GLU A N 1
ATOM 756 C CA . GLU A 1 103 ? 6.890 -5.258 1.555 1.00 96.88 103 GLU A CA 1
ATOM 757 C C . GLU A 1 103 ? 5.809 -6.166 0.941 1.00 96.88 103 GLU A C 1
ATOM 759 O O . GLU A 1 103 ? 4.853 -6.531 1.624 1.00 96.88 103 GLU A O 1
ATOM 764 N N . ILE A 1 104 ? 5.949 -6.590 -0.322 1.00 97.88 104 ILE A N 1
ATOM 765 C CA . ILE A 1 104 ? 4.946 -7.425 -1.011 1.00 97.88 104 ILE A CA 1
ATOM 766 C C . ILE A 1 104 ? 4.534 -8.682 -0.217 1.00 97.88 104 ILE A C 1
ATOM 768 O O . ILE A 1 104 ? 3.326 -8.917 -0.110 1.00 97.88 104 ILE A O 1
ATOM 772 N N . PRO A 1 105 ? 5.451 -9.491 0.358 1.00 97.88 105 PRO A N 1
ATOM 773 C CA . PRO A 1 105 ? 5.066 -10.664 1.147 1.00 97.88 105 PRO A CA 1
ATOM 774 C C . PRO A 1 105 ? 4.176 -10.321 2.349 1.00 97.88 105 PRO A C 1
ATOM 776 O O . PRO A 1 105 ? 3.206 -11.035 2.618 1.00 97.88 105 PRO A O 1
ATOM 779 N N . ASP A 1 106 ? 4.459 -9.206 3.024 1.00 97.06 106 ASP A N 1
ATOM 780 C CA . ASP A 1 106 ? 3.675 -8.725 4.162 1.00 97.06 106 ASP A CA 1
ATOM 781 C C . ASP A 1 106 ? 2.280 -8.278 3.709 1.00 97.06 106 ASP A C 1
ATOM 783 O O . ASP A 1 106 ? 1.277 -8.646 4.327 1.00 97.06 106 ASP A O 1
ATOM 787 N N . LEU A 1 107 ? 2.188 -7.559 2.585 1.00 98.25 107 LEU A N 1
ATOM 788 C CA . LEU A 1 107 ? 0.909 -7.153 1.994 1.00 98.25 107 LEU A CA 1
ATOM 789 C C . LEU A 1 107 ? 0.073 -8.367 1.552 1.00 98.25 107 LEU A C 1
ATOM 791 O O . LEU A 1 107 ? -1.132 -8.410 1.799 1.00 98.25 107 LEU A O 1
ATOM 795 N N . ILE A 1 108 ? 0.696 -9.396 0.967 1.00 98.50 108 ILE A N 1
ATOM 796 C CA . ILE A 1 108 ? 0.026 -10.652 0.583 1.00 98.50 108 ILE A CA 1
ATOM 797 C C . ILE A 1 108 ? -0.559 -11.359 1.812 1.00 98.50 108 ILE A C 1
ATOM 799 O O . ILE A 1 108 ? -1.716 -11.812 1.796 1.00 98.50 108 ILE A O 1
ATOM 803 N N . ALA A 1 109 ? 0.231 -11.464 2.884 1.00 98.25 109 ALA A N 1
ATOM 804 C CA . ALA A 1 109 ? -0.204 -12.071 4.136 1.00 98.25 109 ALA A CA 1
ATOM 805 C C . ALA A 1 109 ? -1.360 -11.277 4.760 1.00 98.25 109 ALA A C 1
ATOM 807 O O . ALA A 1 109 ? -2.363 -11.861 5.183 1.00 98.25 109 ALA A O 1
ATOM 808 N N . LEU A 1 110 ? -1.259 -9.948 4.752 1.00 98.06 110 LEU A N 1
ATOM 809 C CA . LEU A 1 110 ? -2.272 -9.053 5.290 1.00 98.06 110 LEU A CA 1
ATOM 810 C C . LEU A 1 110 ? -3.595 -9.138 4.511 1.00 98.06 110 LEU A C 1
ATOM 812 O O . LEU A 1 110 ? -4.647 -9.330 5.126 1.00 98.06 110 LEU A O 1
ATOM 816 N N . GLN A 1 111 ? -3.544 -9.084 3.175 1.00 98.25 111 GLN A N 1
ATOM 817 C CA . GLN A 1 111 ? -4.708 -9.271 2.300 1.00 98.25 111 GLN A CA 1
ATOM 818 C C . GLN A 1 111 ? -5.388 -10.615 2.572 1.00 98.25 111 GLN A C 1
ATOM 820 O O . GLN A 1 111 ? -6.611 -10.680 2.666 1.00 98.25 111 GLN A O 1
ATOM 825 N N . SER A 1 112 ? -4.608 -11.689 2.735 1.00 98.25 112 SER A N 1
ATOM 826 C CA . SER A 1 112 ? -5.152 -13.022 3.027 1.00 98.25 112 SER A CA 1
ATOM 827 C C . SER A 1 112 ? -5.869 -13.055 4.375 1.00 98.25 112 SER A C 1
ATOM 829 O O . SER A 1 112 ? -6.982 -13.570 4.478 1.00 98.25 112 SER A O 1
ATOM 831 N N . LYS A 1 113 ? -5.236 -12.487 5.407 1.00 98.19 113 LYS A N 1
ATOM 832 C CA . LYS A 1 113 ? -5.722 -12.502 6.790 1.00 98.19 113 LYS A CA 1
ATOM 833 C C . LYS A 1 113 ? -6.987 -11.668 6.981 1.00 98.19 113 LYS A C 1
ATOM 835 O O . LYS A 1 113 ? -7.856 -12.056 7.757 1.00 98.19 113 LYS A O 1
ATOM 840 N N . TYR A 1 114 ? -7.096 -10.545 6.274 1.00 97.75 114 TYR A N 1
ATOM 841 C CA . TYR A 1 114 ? -8.169 -9.570 6.459 1.00 97.75 114 TYR A CA 1
ATOM 842 C C . TYR A 1 114 ? -9.064 -9.392 5.225 1.00 97.75 114 TYR A C 1
ATOM 844 O O . TYR A 1 114 ? -9.768 -8.397 5.157 1.00 97.75 114 TYR A O 1
ATOM 852 N N . ARG A 1 115 ? -9.116 -10.336 4.275 1.00 95.94 115 ARG A N 1
ATOM 853 C CA . ARG A 1 115 ? -9.857 -10.213 2.992 1.00 95.94 115 ARG A CA 1
ATOM 854 C C . ARG A 1 115 ? -11.313 -9.712 3.086 1.00 95.94 115 ARG A C 1
ATOM 856 O O . ARG A 1 115 ? -11.814 -9.053 2.171 1.00 95.94 115 ARG A O 1
ATOM 863 N N . ASP A 1 116 ? -11.995 -10.011 4.195 1.00 95.50 116 ASP A N 1
ATOM 864 C CA . ASP A 1 116 ? -13.394 -9.628 4.448 1.00 95.50 116 ASP A CA 1
ATOM 865 C C . ASP A 1 116 ? -13.533 -8.201 5.020 1.00 95.50 116 ASP A C 1
ATOM 867 O O . ASP A 1 116 ? -14.636 -7.669 5.139 1.00 95.50 116 ASP A O 1
ATOM 871 N N . ARG A 1 117 ? -12.411 -7.583 5.405 1.00 96.81 117 ARG A N 1
ATOM 872 C CA . ARG A 1 117 ? -12.307 -6.268 6.058 1.00 96.81 117 ARG A CA 1
ATOM 873 C C . ARG A 1 117 ? -11.331 -5.313 5.364 1.00 96.81 117 ARG A C 1
ATOM 875 O O . ARG A 1 117 ? -11.423 -4.116 5.602 1.00 96.81 117 ARG A O 1
ATOM 882 N N . LEU A 1 118 ? -10.429 -5.827 4.533 1.00 97.88 118 LEU A N 1
ATOM 883 C CA . LEU A 1 118 ? -9.341 -5.119 3.868 1.00 97.88 118 LEU A CA 1
ATOM 884 C C . LEU A 1 118 ? -9.351 -5.423 2.367 1.00 97.88 118 LEU A C 1
ATOM 886 O O . LEU A 1 118 ? -9.575 -6.564 1.951 1.00 97.88 118 LEU A O 1
ATOM 890 N N . GLN A 1 119 ? -9.053 -4.404 1.567 1.00 97.88 119 GLN A N 1
ATOM 891 C CA . GLN A 1 119 ? -8.678 -4.546 0.167 1.00 97.88 119 GLN A CA 1
ATOM 892 C C . GLN A 1 119 ? -7.396 -3.761 -0.111 1.00 97.88 119 GLN A C 1
ATOM 894 O O . GLN A 1 119 ? -7.350 -2.548 0.054 1.00 97.88 119 GLN A O 1
ATOM 899 N N . ILE A 1 120 ? -6.359 -4.445 -0.569 1.00 98.31 120 ILE A N 1
ATOM 900 C CA . ILE A 1 120 ? -5.145 -3.817 -1.086 1.00 98.31 120 ILE A CA 1
ATOM 901 C C . ILE A 1 120 ? -5.314 -3.609 -2.593 1.00 98.31 120 ILE A C 1
ATOM 903 O O . ILE A 1 120 ? -5.923 -4.442 -3.265 1.00 98.31 120 ILE A O 1
ATOM 907 N N . ILE A 1 121 ? -4.810 -2.500 -3.123 1.00 98.19 121 ILE A N 1
ATOM 908 C CA . ILE A 1 121 ? -4.704 -2.229 -4.558 1.00 98.19 121 ILE A CA 1
ATOM 909 C C . ILE A 1 121 ? -3.277 -1.767 -4.826 1.00 98.19 121 ILE A C 1
ATOM 911 O O . ILE A 1 121 ? -2.847 -0.747 -4.288 1.00 98.19 121 ILE A O 1
ATOM 915 N N . GLY A 1 122 ? -2.550 -2.518 -5.648 1.00 98.25 122 GLY A N 1
ATOM 916 C CA . GLY A 1 122 ? -1.208 -2.142 -6.081 1.00 98.25 122 GLY A CA 1
ATOM 917 C C . GLY A 1 122 ? -1.272 -1.315 -7.361 1.00 98.25 122 GLY A C 1
ATOM 918 O O . GLY A 1 122 ? -1.671 -1.839 -8.395 1.00 98.25 122 GLY A O 1
ATOM 919 N N . ILE A 1 123 ? -0.852 -0.055 -7.319 1.00 98.44 123 ILE A N 1
ATOM 920 C CA . ILE A 1 123 ? -0.701 0.800 -8.500 1.00 98.44 123 ILE A CA 1
ATOM 921 C C . ILE A 1 123 ? 0.762 0.743 -8.942 1.00 98.44 123 ILE A C 1
ATOM 923 O O . ILE A 1 123 ? 1.648 1.239 -8.247 1.00 98.44 123 ILE A O 1
ATOM 927 N N . SER A 1 124 ? 1.023 0.105 -10.081 1.00 98.50 124 SER A N 1
ATOM 928 C CA . SER A 1 124 ? 2.367 0.025 -10.652 1.00 98.50 124 SER A CA 1
ATOM 929 C C . SER A 1 124 ? 2.708 1.315 -11.402 1.00 98.50 124 SER A C 1
ATOM 931 O O . SER A 1 124 ? 1.982 1.730 -12.306 1.00 98.50 124 SER A O 1
ATOM 933 N N . GLN A 1 125 ? 3.834 1.923 -11.029 1.00 98.25 125 GLN A N 1
ATOM 934 C CA . GLN A 1 125 ? 4.478 3.047 -11.716 1.00 98.25 125 GLN A CA 1
ATOM 935 C C . GLN A 1 125 ? 5.513 2.576 -12.756 1.00 98.25 125 GLN A C 1
ATOM 937 O O . GLN A 1 125 ? 6.371 3.353 -13.169 1.00 98.25 125 GLN A O 1
ATOM 942 N N . ASP A 1 126 ? 5.503 1.298 -13.143 1.00 97.50 126 ASP A N 1
ATOM 943 C CA . ASP A 1 126 ? 6.405 0.805 -14.180 1.00 97.50 126 ASP A CA 1
ATOM 944 C C . ASP A 1 126 ? 6.062 1.435 -15.540 1.00 97.50 126 ASP A C 1
ATOM 946 O O . ASP A 1 126 ? 4.912 1.433 -15.968 1.00 97.50 126 ASP A O 1
ATOM 950 N N . GLU A 1 127 ? 7.085 1.901 -16.260 1.00 95.31 127 GLU A N 1
ATOM 951 C CA . GLU A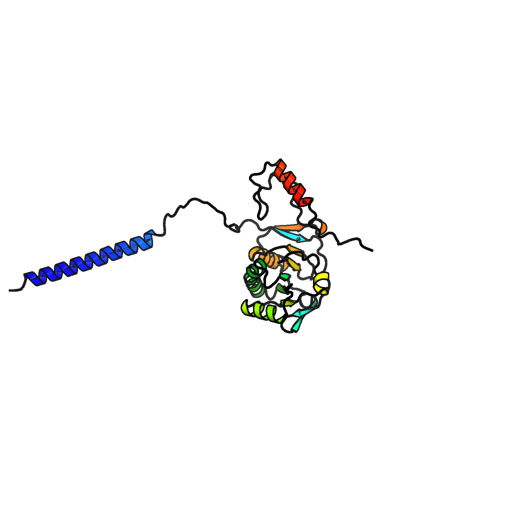 1 127 ? 6.966 2.306 -17.672 1.00 95.31 127 GLU A CA 1
ATOM 952 C C . GLU A 1 127 ? 6.969 1.096 -18.626 1.00 95.31 127 GLU A C 1
ATOM 954 O O . GLU A 1 127 ? 6.685 1.215 -19.819 1.00 95.31 127 GLU A O 1
ATOM 959 N N . ALA A 1 128 ? 7.320 -0.086 -18.108 1.00 93.94 128 ALA A N 1
ATOM 960 C CA . ALA A 1 128 ? 7.300 -1.327 -18.863 1.00 93.94 128 ALA A CA 1
ATOM 961 C C . ALA A 1 128 ? 5.860 -1.729 -19.246 1.00 93.94 128 ALA A C 1
ATOM 963 O O . ALA A 1 128 ? 4.911 -1.389 -18.536 1.00 93.94 128 ALA A O 1
ATOM 964 N N . PRO A 1 129 ? 5.679 -2.517 -20.323 1.00 95.69 129 PRO A N 1
ATOM 965 C CA . PRO A 1 129 ? 4.360 -3.006 -20.707 1.00 95.69 129 PRO A CA 1
ATOM 966 C C . PRO A 1 129 ? 3.654 -3.768 -19.567 1.00 95.69 129 PRO A C 1
ATOM 968 O O . PRO A 1 129 ? 4.331 -4.486 -18.815 1.00 95.69 129 PRO A O 1
ATOM 971 N N . PRO A 1 130 ? 2.311 -3.696 -19.460 1.00 97.19 130 PRO A N 1
ATOM 972 C CA . PRO A 1 130 ? 1.542 -4.344 -18.391 1.00 97.19 130 PRO A CA 1
ATOM 973 C C . PRO A 1 130 ? 1.821 -5.847 -18.240 1.00 97.19 130 PRO A C 1
ATOM 975 O O . PRO A 1 130 ? 1.737 -6.401 -17.147 1.00 97.19 130 PRO A O 1
ATOM 978 N N . GLU A 1 131 ? 2.204 -6.527 -19.320 1.00 97.75 131 GLU A N 1
ATOM 979 C CA . GLU A 1 131 ? 2.555 -7.948 -19.345 1.00 97.75 131 GLU A CA 1
ATOM 980 C C . GLU A 1 131 ? 3.797 -8.265 -18.501 1.00 97.75 131 GLU A C 1
ATOM 982 O O . GLU A 1 131 ? 3.899 -9.355 -17.931 1.00 97.75 131 GLU A O 1
ATOM 987 N N . VAL A 1 132 ? 4.746 -7.326 -18.403 1.00 97.81 132 VAL A N 1
ATOM 988 C CA . VAL A 1 132 ? 5.936 -7.463 -17.552 1.00 97.81 132 VAL A CA 1
ATOM 989 C C . VAL A 1 132 ? 5.525 -7.431 -16.085 1.00 97.81 132 VAL A C 1
ATOM 991 O O . VAL A 1 132 ? 5.898 -8.326 -15.325 1.00 97.81 132 VAL A O 1
ATOM 994 N N . VAL A 1 133 ? 4.696 -6.455 -15.711 1.00 98.44 133 VAL A N 1
ATOM 995 C CA . VAL A 1 133 ? 4.164 -6.315 -14.350 1.00 98.44 133 VAL A CA 1
ATOM 996 C C . VAL A 1 133 ? 3.292 -7.516 -13.989 1.00 98.44 133 VAL A C 1
ATOM 998 O O . VAL A 1 133 ? 3.416 -8.067 -12.898 1.00 98.44 133 VAL A O 1
ATOM 1001 N N . LYS A 1 134 ? 2.472 -7.999 -14.927 1.00 98.31 134 LYS A N 1
ATOM 1002 C CA . LYS A 1 134 ? 1.614 -9.176 -14.737 1.00 98.31 134 LYS A CA 1
ATOM 1003 C C . LYS A 1 134 ? 2.420 -10.439 -14.472 1.00 98.31 134 LYS A C 1
ATOM 1005 O O . LYS A 1 134 ? 2.086 -11.206 -13.570 1.00 98.31 134 LYS A O 1
ATOM 1010 N N . ARG A 1 135 ? 3.499 -10.653 -15.230 1.00 98.44 135 ARG A N 1
ATOM 1011 C CA . ARG A 1 135 ? 4.415 -11.776 -15.001 1.00 98.44 135 ARG A CA 1
ATOM 1012 C C . ARG A 1 135 ? 5.065 -11.678 -13.622 1.00 98.44 135 ARG A C 1
ATOM 1014 O O . ARG A 1 135 ? 5.033 -12.657 -12.885 1.00 98.44 135 ARG A O 1
ATOM 1021 N N . PHE A 1 136 ? 5.566 -10.500 -13.250 1.00 98.50 136 PHE A N 1
ATOM 1022 C CA . PHE A 1 136 ? 6.129 -10.269 -11.920 1.00 98.50 136 PHE A CA 1
ATOM 1023 C C . PHE A 1 136 ? 5.108 -10.574 -10.811 1.00 98.50 136 PHE A C 1
ATOM 1025 O O . PHE A 1 136 ? 5.410 -11.304 -9.868 1.00 98.50 136 PHE A O 1
ATOM 1032 N N . ALA A 1 137 ? 3.882 -10.055 -10.932 1.00 98.38 137 ALA A N 1
ATOM 1033 C CA . ALA A 1 137 ? 2.816 -10.266 -9.958 1.00 98.38 137 ALA A CA 1
ATOM 1034 C C . ALA A 1 137 ? 2.480 -11.757 -9.789 1.00 98.38 137 ALA A C 1
ATOM 1036 O O . ALA A 1 137 ? 2.309 -12.225 -8.663 1.00 98.38 137 ALA A O 1
ATOM 1037 N N . ALA A 1 138 ? 2.459 -12.517 -10.888 1.00 98.25 138 ALA A N 1
ATOM 1038 C CA . ALA A 1 138 ? 2.259 -13.962 -10.861 1.00 98.25 138 ALA A CA 1
ATOM 1039 C C . ALA A 1 138 ? 3.430 -14.709 -10.194 1.00 98.25 138 ALA A C 1
ATOM 1041 O O . ALA A 1 138 ? 3.200 -15.554 -9.327 1.00 98.25 138 ALA A O 1
ATOM 1042 N N . GLU A 1 139 ? 4.677 -14.380 -10.546 1.00 98.25 139 GLU A N 1
ATOM 1043 C CA . GLU A 1 139 ? 5.890 -14.975 -9.960 1.00 98.25 139 GLU A CA 1
ATOM 1044 C C . GLU A 1 139 ? 5.962 -14.750 -8.443 1.00 98.25 139 GLU A C 1
ATOM 1046 O O . GLU A 1 139 ? 6.276 -15.667 -7.681 1.00 98.25 139 GLU A O 1
ATOM 1051 N N . HIS A 1 140 ? 5.593 -13.548 -7.998 1.00 97.88 140 HIS A N 1
ATOM 1052 C CA . HIS A 1 140 ? 5.562 -13.157 -6.591 1.00 97.88 140 HIS A CA 1
ATOM 1053 C C . HIS A 1 140 ? 4.254 -13.514 -5.869 1.00 97.88 140 HIS A C 1
ATOM 1055 O O . HIS A 1 140 ? 4.136 -13.264 -4.670 1.00 97.88 140 HIS A O 1
ATOM 1061 N N . ARG A 1 141 ? 3.295 -14.145 -6.563 1.00 98.06 141 ARG A N 1
ATOM 1062 C CA . ARG A 1 141 ? 1.993 -14.580 -6.024 1.00 98.06 141 ARG A CA 1
ATOM 1063 C C . ARG A 1 141 ? 1.199 -13.447 -5.370 1.00 98.06 141 ARG A C 1
ATOM 1065 O O . ARG A 1 141 ? 0.552 -13.650 -4.340 1.00 98.06 141 ARG A O 1
ATOM 1072 N N . ILE A 1 142 ? 1.244 -12.262 -5.970 1.00 98.62 142 ILE A N 1
ATOM 1073 C CA . ILE A 1 142 ? 0.427 -11.128 -5.543 1.00 98.62 142 ILE A CA 1
ATOM 1074 C C . ILE A 1 142 ? -1.050 -11.534 -5.629 1.00 98.62 142 ILE A C 1
ATOM 1076 O O . ILE A 1 142 ? -1.532 -11.972 -6.671 1.00 98.62 142 ILE A O 1
ATOM 1080 N N . ASN A 1 143 ? -1.759 -11.433 -4.504 1.00 98.25 143 ASN A N 1
ATOM 1081 C CA . ASN A 1 143 ? -3.132 -11.924 -4.331 1.00 98.25 143 ASN A CA 1
ATOM 1082 C C . ASN A 1 143 ? -4.177 -10.798 -4.247 1.00 98.25 143 ASN A C 1
ATOM 1084 O O . ASN A 1 143 ? -5.332 -11.043 -3.892 1.00 98.25 143 ASN A O 1
ATOM 1088 N N . TYR A 1 144 ? -3.767 -9.570 -4.546 1.00 98.12 144 TYR A N 1
ATOM 1089 C CA . TYR A 1 144 ? -4.608 -8.385 -4.614 1.00 98.12 144 TYR A CA 1
ATOM 1090 C C . TYR A 1 144 ? -4.568 -7.787 -6.030 1.00 98.12 144 TYR A C 1
ATOM 1092 O O . TYR A 1 144 ? -3.616 -8.048 -6.766 1.00 98.12 144 TYR A O 1
ATOM 1100 N N . PRO A 1 145 ? -5.582 -7.001 -6.436 1.00 98.06 145 PRO A N 1
ATOM 1101 C CA . PRO A 1 145 ? -5.596 -6.349 -7.737 1.00 98.06 145 PRO A CA 1
ATOM 1102 C C . PRO A 1 145 ? -4.374 -5.453 -7.934 1.00 98.06 145 PRO A C 1
ATOM 1104 O O . PRO A 1 145 ? -4.043 -4.630 -7.075 1.00 98.06 145 PRO A O 1
ATOM 1107 N N . VAL A 1 146 ? -3.739 -5.604 -9.092 1.00 98.50 146 VAL A N 1
ATOM 1108 C CA . VAL A 1 146 ? -2.679 -4.717 -9.567 1.00 98.50 146 VAL A CA 1
ATOM 1109 C C . VAL A 1 146 ? -3.218 -3.951 -10.763 1.00 98.50 146 VAL A C 1
ATOM 1111 O O . VAL A 1 146 ? -3.784 -4.553 -11.671 1.00 98.50 146 VAL A O 1
ATOM 1114 N N . VAL A 1 147 ? -3.051 -2.636 -10.764 1.00 98.12 147 VAL A N 1
ATOM 1115 C CA . VAL A 1 147 ? -3.435 -1.747 -11.864 1.00 98.12 147 VAL A CA 1
ATOM 1116 C C . VAL A 1 147 ? -2.194 -1.004 -12.349 1.00 98.12 147 VAL A C 1
ATOM 1118 O O . VAL A 1 147 ? -1.286 -0.724 -11.565 1.00 98.12 147 VAL A O 1
ATOM 1121 N N . MET A 1 148 ? -2.152 -0.674 -13.636 1.00 98.06 148 MET A N 1
ATOM 1122 C CA . MET A 1 148 ? -1.155 0.271 -14.140 1.00 98.06 148 MET A CA 1
ATOM 1123 C C . MET A 1 148 ? -1.568 1.686 -13.750 1.00 98.06 148 MET A C 1
ATOM 1125 O O . MET A 1 148 ? -2.760 2.003 -13.753 1.00 98.06 148 MET A O 1
ATOM 1129 N N . THR A 1 149 ? -0.595 2.525 -13.409 1.00 96.31 149 THR A N 1
ATOM 1130 C CA . THR A 1 149 ? -0.858 3.934 -13.120 1.00 96.31 149 THR A CA 1
ATOM 1131 C C . THR A 1 149 ? -1.469 4.650 -14.328 1.00 96.31 149 THR A C 1
ATOM 1133 O O . THR A 1 149 ? -1.175 4.328 -15.483 1.00 96.31 149 THR A O 1
ATOM 1136 N N . THR A 1 150 ? -2.339 5.621 -14.059 1.00 94.81 150 THR A N 1
ATOM 1137 C CA . THR A 1 150 ? -2.936 6.501 -15.069 1.00 94.81 150 THR A CA 1
ATOM 1138 C C . THR A 1 150 ? -2.984 7.933 -14.534 1.00 94.81 150 THR A C 1
ATOM 1140 O O . THR A 1 150 ? -3.011 8.120 -13.312 1.00 94.81 150 THR A O 1
ATOM 1143 N N . PRO A 1 151 ? -3.069 8.957 -15.405 1.00 92.75 151 PRO A N 1
ATOM 1144 C CA . PRO A 1 151 ? -3.187 10.348 -14.964 1.00 92.75 151 PRO A CA 1
ATOM 1145 C C . PRO A 1 151 ? -4.372 10.591 -14.013 1.00 92.75 151 PRO A C 1
ATOM 1147 O O . PRO A 1 151 ? -4.306 11.421 -13.106 1.00 92.75 151 PRO A O 1
ATOM 1150 N N . GLU A 1 152 ? -5.471 9.852 -14.184 1.00 91.56 152 GLU A N 1
ATOM 1151 C CA . GLU A 1 152 ? -6.641 9.924 -13.306 1.00 91.56 152 GLU A CA 1
ATOM 1152 C C . GLU A 1 152 ? -6.341 9.383 -11.903 1.00 91.56 152 GLU A C 1
ATOM 1154 O O . GLU A 1 152 ? -6.781 9.974 -10.912 1.00 91.56 152 GLU A O 1
ATOM 1159 N N . LEU A 1 153 ? -5.586 8.283 -11.800 1.00 92.75 153 LEU A N 1
ATOM 1160 C CA . LEU A 1 153 ? -5.163 7.716 -10.518 1.00 92.75 153 LEU A CA 1
ATOM 1161 C C . LEU A 1 153 ? -4.165 8.634 -9.805 1.00 92.75 153 LEU A C 1
ATOM 1163 O O . LEU A 1 153 ? -4.313 8.862 -8.605 1.00 92.75 153 LEU A O 1
ATOM 1167 N N . GLU A 1 154 ? -3.221 9.233 -10.532 1.00 89.44 154 GLU A N 1
ATOM 1168 C CA . GLU A 1 154 ? -2.269 10.208 -9.978 1.00 89.44 154 GLU A CA 1
ATOM 1169 C C . GLU A 1 154 ? -2.972 11.474 -9.469 1.00 89.44 154 GLU A C 1
ATOM 1171 O O . GLU A 1 154 ? -2.633 12.005 -8.410 1.00 89.44 154 GLU A O 1
ATOM 1176 N N . LYS A 1 155 ? -4.017 11.932 -10.170 1.00 88.69 155 LYS A N 1
ATOM 1177 C CA . LYS A 1 155 ? -4.866 13.037 -9.703 1.00 88.69 155 LYS A CA 1
ATOM 1178 C C . LYS A 1 155 ? -5.705 12.653 -8.481 1.00 88.69 155 LYS A C 1
ATOM 1180 O O . LYS A 1 155 ? -5.947 13.495 -7.618 1.00 88.69 155 LYS A O 1
ATOM 1185 N N . THR A 1 156 ? -6.172 11.407 -8.417 1.00 89.44 156 THR A N 1
ATOM 1186 C CA . THR A 1 156 ? -6.972 10.886 -7.294 1.00 89.44 156 THR A CA 1
ATOM 1187 C C . THR A 1 156 ? -6.131 10.749 -6.026 1.00 89.44 156 THR A C 1
ATOM 1189 O O . THR A 1 156 ? -6.610 11.055 -4.933 1.00 89.44 156 THR A O 1
ATOM 1192 N N . PHE A 1 157 ? -4.873 10.334 -6.174 1.00 90.25 157 PHE A N 1
ATOM 1193 C CA . PHE A 1 157 ? -3.927 10.098 -5.086 1.00 90.25 157 PHE A CA 1
ATOM 1194 C C . PHE A 1 157 ? -2.662 10.954 -5.269 1.00 90.25 157 PHE A C 1
ATOM 1196 O O . PHE A 1 157 ? -1.604 10.447 -5.647 1.00 90.25 157 PHE A O 1
ATOM 1203 N N . PRO A 1 158 ? -2.745 12.267 -5.003 1.00 86.38 158 PRO A N 1
ATOM 1204 C CA . PRO A 1 158 ? -1.677 13.193 -5.345 1.00 86.38 158 PRO A CA 1
ATOM 1205 C C . PRO A 1 158 ? -0.443 13.090 -4.434 1.00 86.38 158 PRO A C 1
ATOM 1207 O O . PRO A 1 158 ? -0.474 12.662 -3.271 1.00 86.38 158 PRO A O 1
ATOM 1210 N N . GLY A 1 159 ? 0.677 13.586 -4.961 1.00 84.88 159 GLY A N 1
ATOM 1211 C CA . GLY A 1 159 ? 1.927 13.741 -4.219 1.00 84.88 159 GLY A CA 1
ATOM 1212 C C . GLY A 1 159 ? 2.705 12.439 -4.027 1.00 84.88 159 GLY A C 1
ATOM 1213 O O . GLY A 1 159 ? 3.374 12.280 -3.006 1.00 84.88 159 GLY A O 1
ATOM 1214 N N . VAL A 1 160 ? 2.592 11.490 -4.954 1.00 88.44 160 VAL A N 1
ATOM 1215 C CA . VAL A 1 160 ? 3.472 10.315 -5.013 1.00 88.44 160 VAL A CA 1
ATOM 1216 C C . VAL A 1 160 ? 4.814 10.758 -5.600 1.00 88.44 160 VAL A C 1
ATOM 1218 O O . VAL A 1 160 ? 4.983 10.817 -6.8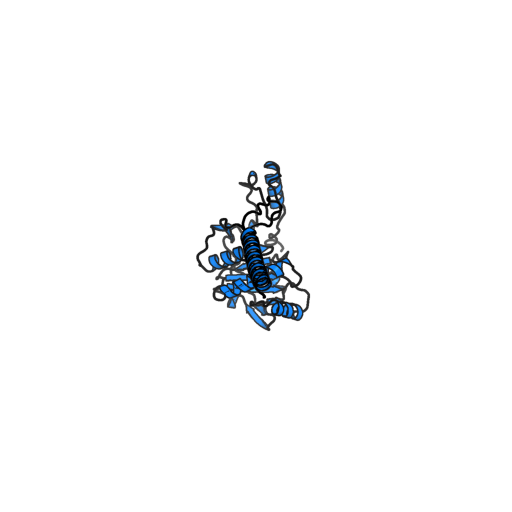11 1.00 88.44 160 VAL A O 1
ATOM 1221 N N . SER A 1 161 ? 5.757 11.142 -4.739 1.00 85.50 161 SER A N 1
ATOM 1222 C CA . SER A 1 161 ? 7.096 11.609 -5.141 1.00 85.50 161 SER A CA 1
ATOM 1223 C C . SER A 1 161 ? 8.196 10.560 -4.955 1.00 85.50 161 SER A C 1
ATOM 1225 O O . SER A 1 161 ? 9.313 10.748 -5.431 1.00 85.50 161 SER A O 1
ATOM 1227 N N . ALA A 1 162 ? 7.896 9.462 -4.259 1.00 89.94 162 ALA A N 1
ATOM 1228 C CA . ALA A 1 162 ? 8.816 8.363 -3.997 1.00 89.94 162 ALA A CA 1
ATOM 1229 C C . ALA A 1 162 ? 8.055 7.036 -3.877 1.00 89.94 162 ALA A C 1
ATOM 1231 O O . ALA A 1 162 ? 6.851 7.022 -3.610 1.00 89.94 162 ALA A O 1
ATOM 1232 N N . LEU A 1 163 ? 8.769 5.922 -4.052 1.00 91.69 163 LEU A N 1
ATOM 1233 C CA . LEU A 1 163 ? 8.215 4.575 -3.935 1.00 91.69 163 LEU A CA 1
ATOM 1234 C C . LEU A 1 163 ? 8.866 3.782 -2.782 1.00 91.69 163 LEU A C 1
ATOM 1236 O O . LEU A 1 163 ? 10.079 3.892 -2.584 1.00 91.69 163 LEU A O 1
ATOM 1240 N N . PRO A 1 164 ? 8.096 2.941 -2.066 1.00 97.00 164 PRO A N 1
ATOM 1241 C CA . PRO A 1 164 ? 6.639 2.860 -2.149 1.00 97.00 164 PRO A CA 1
ATOM 1242 C C . PRO A 1 164 ? 5.971 4.086 -1.506 1.00 97.00 164 PRO A C 1
ATOM 1244 O O . PRO A 1 164 ? 6.548 4.745 -0.642 1.00 97.00 164 PRO A O 1
ATOM 1247 N N . THR A 1 165 ? 4.749 4.398 -1.931 1.00 96.31 165 THR A N 1
ATOM 1248 C CA . THR A 1 165 ? 3.866 5.347 -1.234 1.00 96.31 165 THR A CA 1
ATOM 1249 C C . THR A 1 165 ? 2.514 4.681 -1.042 1.00 96.31 165 THR A C 1
ATOM 1251 O O . THR A 1 165 ? 1.920 4.211 -2.008 1.00 96.31 165 THR A O 1
ATOM 1254 N N . SER A 1 166 ? 2.007 4.653 0.187 1.00 96.50 166 SER A N 1
ATOM 1255 C CA . SER A 1 166 ? 0.739 3.999 0.513 1.00 96.50 166 SER A CA 1
ATOM 1256 C C . SER A 1 166 ? -0.278 4.988 1.066 1.00 96.50 166 SER A C 1
ATOM 1258 O O . SER A 1 166 ? 0.005 5.696 2.029 1.00 96.50 166 SER A O 1
ATOM 1260 N N . PHE A 1 167 ? -1.480 5.001 0.499 1.00 95.38 167 PHE A N 1
ATOM 1261 C CA . PHE A 1 167 ? -2.631 5.719 1.041 1.00 95.38 167 PHE A CA 1
ATOM 1262 C C . PHE A 1 167 ? -3.536 4.734 1.771 1.00 95.38 167 PHE A C 1
ATOM 1264 O O . PHE A 1 167 ? -3.916 3.701 1.217 1.00 95.38 167 PHE A O 1
ATOM 1271 N N . ILE A 1 168 ? -3.886 5.066 3.009 1.00 96.25 168 ILE A N 1
ATOM 1272 C CA . ILE A 1 168 ? -4.774 4.268 3.849 1.00 96.25 168 ILE A CA 1
ATOM 1273 C C . ILE A 1 168 ? -6.137 4.939 3.851 1.00 96.25 168 ILE A C 1
ATOM 1275 O O . ILE A 1 168 ? -6.251 6.117 4.205 1.00 96.25 168 ILE A O 1
ATOM 1279 N N . LEU A 1 169 ? -7.161 4.198 3.442 1.00 95.62 169 LEU A N 1
ATOM 1280 C CA . LEU A 1 169 ? -8.540 4.658 3.455 1.00 95.62 169 LEU A CA 1
ATOM 1281 C C . LEU A 1 169 ? -9.339 3.878 4.495 1.00 95.62 169 LEU A C 1
ATOM 1283 O O . LEU A 1 169 ? -9.190 2.660 4.634 1.00 95.62 169 LEU A O 1
ATOM 1287 N N . ASP A 1 170 ? -10.210 4.588 5.202 1.00 96.00 170 ASP A N 1
ATOM 1288 C CA . ASP A 1 170 ? -11.184 3.973 6.096 1.00 96.00 170 ASP A CA 1
ATOM 1289 C C . ASP A 1 170 ? -12.348 3.322 5.328 1.00 96.00 170 ASP A C 1
ATOM 1291 O O . ASP A 1 170 ? -12.437 3.359 4.097 1.00 96.00 170 ASP A O 1
ATOM 1295 N N . ARG A 1 171 ? -13.271 2.711 6.077 1.00 95.62 171 ARG A N 1
ATOM 1296 C CA . ARG A 1 171 ? -14.430 1.999 5.518 1.00 95.62 171 ARG A CA 1
ATOM 1297 C C . ARG A 1 171 ? -15.414 2.927 4.811 1.00 95.62 171 ARG A C 1
ATOM 1299 O O . ARG A 1 171 ? -16.213 2.462 4.001 1.00 95.62 171 ARG A O 1
ATOM 1306 N N . GLU A 1 172 ? -15.356 4.218 5.105 1.00 92.25 172 GLU A N 1
ATOM 1307 C CA . GLU A 1 172 ? -16.146 5.271 4.480 1.00 92.25 172 GLU A CA 1
ATOM 1308 C C . GLU A 1 172 ? -15.430 5.866 3.246 1.00 92.25 172 GLU A C 1
ATOM 1310 O O . GLU A 1 172 ? -15.901 6.842 2.664 1.00 92.25 172 GLU A O 1
ATOM 1315 N N . SER A 1 173 ? -14.324 5.248 2.801 1.00 92.19 173 SER A N 1
ATOM 1316 C CA . SER A 1 173 ? -13.508 5.669 1.651 1.00 92.19 173 SER A CA 1
ATOM 1317 C C . SER A 1 173 ? -12.883 7.059 1.810 1.00 92.19 173 SER A C 1
ATOM 1319 O O . SER A 1 173 ? -12.701 7.785 0.829 1.00 92.19 173 SER A O 1
ATOM 1321 N N . ARG A 1 174 ? -12.535 7.445 3.040 1.00 92.50 174 ARG A N 1
ATOM 1322 C CA . ARG A 1 174 ? -11.783 8.673 3.329 1.00 92.50 174 ARG A CA 1
ATOM 1323 C C . ARG A 1 174 ? -10.311 8.353 3.512 1.00 92.50 174 ARG A C 1
ATOM 1325 O O . ARG A 1 174 ? -9.979 7.362 4.152 1.00 92.50 174 ARG A O 1
ATOM 1332 N N . VAL A 1 175 ? -9.430 9.196 2.980 1.00 92.50 175 VAL A N 1
ATOM 1333 C CA . VAL A 1 175 ? -7.980 9.050 3.166 1.00 92.50 175 VAL A CA 1
ATOM 1334 C C . VAL A 1 175 ? -7.635 9.469 4.591 1.00 92.50 175 VAL A C 1
ATOM 1336 O O . VAL A 1 175 ? -7.742 10.644 4.938 1.00 92.50 175 VAL A O 1
ATOM 1339 N N . VAL A 1 176 ? -7.227 8.505 5.412 1.00 93.75 176 VAL A N 1
ATOM 1340 C CA . VAL A 1 176 ? -6.920 8.705 6.836 1.00 93.75 176 VAL A CA 1
ATOM 1341 C C . VAL A 1 176 ? -5.428 8.734 7.126 1.00 93.75 176 VAL A C 1
ATOM 1343 O O . VAL A 1 176 ? -5.038 9.221 8.180 1.00 93.75 176 VAL A O 1
ATOM 1346 N N . GLN A 1 177 ? -4.587 8.231 6.224 1.00 92.62 177 GLN A N 1
ATOM 1347 C CA . GLN A 1 177 ? -3.134 8.299 6.360 1.00 92.62 177 GLN A CA 1
ATOM 1348 C C . GLN A 1 177 ? -2.454 8.176 4.992 1.00 92.62 177 GLN A C 1
ATOM 1350 O O . GLN A 1 177 ? -2.992 7.563 4.066 1.00 92.62 177 GLN A O 1
ATOM 1355 N N . LYS A 1 178 ? -1.253 8.743 4.878 1.00 92.19 178 LYS A N 1
ATOM 1356 C CA . LYS A 1 178 ? -0.330 8.567 3.762 1.00 92.19 178 LYS A CA 1
ATOM 1357 C C . LYS A 1 178 ? 1.061 8.233 4.296 1.00 92.19 178 LYS A C 1
ATOM 1359 O O . LYS A 1 178 ? 1.673 9.035 4.995 1.00 92.19 178 LYS A O 1
ATOM 1364 N N . HIS A 1 179 ? 1.581 7.082 3.899 1.00 91.12 179 HIS A N 1
ATOM 1365 C CA . HIS A 1 179 ? 2.940 6.650 4.206 1.00 91.12 179 HIS A CA 1
ATOM 1366 C C . HIS A 1 179 ? 3.829 6.820 2.983 1.00 91.12 179 HIS A C 1
ATOM 1368 O O . HIS A 1 179 ? 3.466 6.385 1.893 1.00 91.12 179 HIS A O 1
ATOM 1374 N N . VAL A 1 180 ? 4.996 7.431 3.171 1.00 91.44 180 VAL A N 1
ATOM 1375 C CA . VAL A 1 180 ? 6.057 7.481 2.161 1.00 91.44 180 VAL A CA 1
ATOM 1376 C C . VAL A 1 180 ? 7.193 6.588 2.640 1.00 91.44 180 VAL A C 1
ATOM 1378 O O . VAL A 1 180 ? 7.693 6.761 3.752 1.00 91.44 180 VAL A O 1
ATOM 1381 N N . GLY A 1 181 ? 7.599 5.643 1.798 1.00 90.56 181 GLY A N 1
ATOM 1382 C CA . GLY A 1 181 ? 8.547 4.593 2.138 1.00 90.56 181 GLY A CA 1
ATOM 1383 C C . GLY A 1 181 ? 7.874 3.287 2.561 1.00 90.56 181 GLY A C 1
ATOM 1384 O O . GLY A 1 181 ? 6.652 3.176 2.644 1.00 90.56 181 GLY A O 1
ATOM 1385 N N . MET A 1 182 ? 8.720 2.280 2.782 1.00 89.56 182 MET A N 1
ATOM 1386 C CA . MET A 1 182 ? 8.319 0.896 3.032 1.00 89.56 182 MET A CA 1
ATOM 1387 C C . MET A 1 182 ? 7.475 0.760 4.299 1.00 89.56 182 MET A C 1
ATOM 1389 O O . MET A 1 182 ? 7.870 1.216 5.378 1.00 89.56 182 MET A O 1
ATOM 1393 N N . LEU A 1 183 ? 6.348 0.067 4.179 1.00 88.25 183 LEU A N 1
ATOM 1394 C CA . LEU A 1 183 ? 5.525 -0.305 5.319 1.00 88.25 183 LEU A CA 1
ATOM 1395 C C . LEU A 1 183 ? 6.056 -1.563 6.010 1.00 88.25 183 LEU A C 1
ATOM 1397 O O . LEU A 1 183 ? 6.601 -2.466 5.384 1.00 88.25 183 LEU A O 1
ATOM 1401 N N . THR A 1 184 ? 5.858 -1.644 7.327 1.00 89.81 184 THR A N 1
ATOM 1402 C CA . THR A 1 184 ? 6.141 -2.874 8.086 1.00 89.81 184 THR A CA 1
ATOM 1403 C C . THR A 1 184 ? 4.854 -3.672 8.280 1.00 89.81 184 THR A C 1
ATOM 1405 O O . THR A 1 184 ? 3.788 -3.076 8.481 1.00 89.81 184 THR A O 1
ATOM 1408 N N . ALA A 1 185 ? 4.939 -5.008 8.316 1.00 90.38 185 ALA A N 1
ATOM 1409 C CA . ALA A 1 185 ? 3.810 -5.874 8.676 1.00 90.38 185 ALA A CA 1
ATOM 1410 C C . ALA A 1 185 ? 3.055 -5.388 9.924 1.00 90.38 185 ALA A C 1
ATOM 1412 O O . ALA A 1 185 ? 1.828 -5.302 9.918 1.00 90.38 185 ALA A O 1
ATOM 1413 N N . ARG A 1 186 ? 3.783 -5.009 10.984 1.00 90.81 186 ARG A N 1
ATOM 1414 C CA . ARG A 1 186 ? 3.183 -4.567 12.249 1.00 90.81 186 ARG A CA 1
ATOM 1415 C C . ARG A 1 186 ? 2.359 -3.292 12.089 1.00 90.81 186 ARG A C 1
ATOM 1417 O O . ARG A 1 186 ? 1.221 -3.261 12.548 1.00 90.81 186 ARG A O 1
ATOM 1424 N N . THR A 1 187 ? 2.926 -2.251 11.473 1.00 88.88 187 THR A N 1
ATOM 1425 C CA . THR A 1 187 ? 2.222 -0.971 11.280 1.00 88.88 187 THR A CA 1
ATOM 1426 C C . THR A 1 187 ? 0.952 -1.189 10.469 1.00 88.88 187 THR A C 1
ATOM 1428 O O . THR A 1 187 ? -0.135 -0.830 10.912 1.00 88.88 187 THR A O 1
ATOM 1431 N N . THR A 1 188 ? 1.082 -1.868 9.332 1.00 91.56 188 THR A N 1
ATOM 1432 C CA . THR A 1 188 ? -0.026 -2.083 8.399 1.00 91.56 188 THR A CA 1
ATOM 1433 C C . THR A 1 188 ? -1.136 -2.934 9.015 1.00 91.56 188 THR A C 1
ATOM 1435 O O . THR A 1 188 ? -2.323 -2.650 8.843 1.00 91.56 188 THR A O 1
ATOM 1438 N N . GLU A 1 189 ? -0.772 -3.957 9.794 1.00 95.25 189 GLU A N 1
ATOM 1439 C CA . GLU A 1 189 ? -1.743 -4.755 10.536 1.00 95.25 189 GLU A CA 1
ATOM 1440 C C . GLU A 1 189 ? -2.458 -3.935 11.614 1.00 95.25 189 GLU A C 1
ATOM 1442 O O . GLU A 1 189 ? -3.677 -4.037 11.751 1.00 95.25 189 GLU A O 1
ATOM 1447 N N . TYR A 1 190 ? -1.737 -3.116 12.377 1.00 95.38 190 TYR A N 1
ATOM 1448 C CA . TYR A 1 190 ? -2.336 -2.334 13.457 1.00 95.38 190 TYR A CA 1
ATOM 1449 C C . TYR A 1 190 ? -3.292 -1.267 12.919 1.00 95.38 190 TYR A C 1
ATOM 1451 O O . TYR A 1 190 ? -4.393 -1.129 13.453 1.00 95.38 190 TYR A O 1
ATOM 1459 N N . GLU A 1 191 ? -2.926 -0.580 11.836 1.00 95.12 191 GLU A N 1
ATOM 1460 C CA . GLU A 1 191 ? -3.811 0.365 11.146 1.00 95.12 191 GLU A CA 1
ATOM 1461 C C . GLU A 1 191 ? -5.053 -0.334 10.596 1.00 95.12 191 GLU A C 1
ATOM 1463 O O . GLU A 1 191 ? -6.173 0.108 10.851 1.00 95.12 191 GLU A O 1
ATOM 1468 N N . THR A 1 192 ? -4.875 -1.481 9.931 1.00 96.44 192 THR A N 1
ATOM 1469 C CA . THR A 1 192 ? -5.995 -2.285 9.421 1.00 96.44 192 THR A CA 1
ATOM 1470 C C . THR A 1 192 ? -6.952 -2.668 10.543 1.00 96.44 192 THR A C 1
ATOM 1472 O O . THR A 1 192 ? -8.164 -2.525 10.403 1.00 96.44 192 THR A O 1
ATOM 1475 N N . ARG A 1 193 ? -6.428 -3.140 11.679 1.00 96.88 193 ARG A N 1
ATOM 1476 C CA . ARG A 1 193 ? -7.245 -3.531 12.833 1.00 96.88 193 ARG A CA 1
ATOM 1477 C C . ARG A 1 193 ? -7.992 -2.342 13.421 1.00 96.88 193 ARG A C 1
ATOM 1479 O O . ARG A 1 193 ? -9.201 -2.451 13.611 1.00 96.88 193 ARG A O 1
ATOM 1486 N N . ALA A 1 194 ? -7.299 -1.229 13.660 1.00 95.56 194 ALA A N 1
ATOM 1487 C CA . ALA A 1 194 ? -7.897 -0.018 14.210 1.00 95.56 194 ALA A CA 1
ATOM 1488 C C . ALA A 1 194 ? -9.064 0.473 13.338 1.00 95.56 194 ALA A C 1
ATOM 1490 O O . ALA A 1 194 ? -10.174 0.662 13.833 1.00 95.56 194 ALA A O 1
ATOM 1491 N N . LEU A 1 195 ? -8.844 0.582 12.025 1.00 95.69 195 LEU A N 1
ATOM 1492 C CA . LEU A 1 195 ? -9.846 1.065 11.070 1.00 95.69 195 LEU A CA 1
ATOM 1493 C C . LEU A 1 195 ? -10.971 0.049 10.810 1.00 95.69 195 LEU A C 1
ATOM 1495 O O . LEU A 1 195 ? -12.096 0.428 10.483 1.00 95.69 195 LEU A O 1
ATOM 1499 N N . ALA A 1 196 ? -10.707 -1.247 10.997 1.00 94.88 196 ALA A N 1
ATOM 1500 C CA . ALA A 1 196 ? -11.720 -2.298 10.920 1.00 94.88 196 ALA A CA 1
ATOM 1501 C C . ALA A 1 196 ? -12.541 -2.466 12.216 1.00 94.88 196 ALA A C 1
ATOM 1503 O O . ALA A 1 196 ? -13.430 -3.321 12.253 1.00 94.88 196 ALA A O 1
ATOM 1504 N N . GLY A 1 197 ? -12.268 -1.684 13.270 1.00 93.06 197 GLY A N 1
ATOM 1505 C CA . GLY A 1 197 ? -12.938 -1.795 14.572 1.00 93.06 197 GLY A CA 1
ATOM 1506 C C . GLY A 1 197 ? -12.518 -3.026 15.384 1.00 93.06 197 GLY A C 1
ATOM 1507 O O . GLY A 1 197 ? -13.282 -3.519 16.212 1.00 93.06 197 GLY A O 1
ATOM 1508 N N . LEU A 1 198 ? -11.325 -3.560 15.123 1.00 93.00 198 LEU A N 1
ATOM 1509 C CA . LEU A 1 198 ? -10.737 -4.683 15.849 1.00 93.00 198 LEU A CA 1
ATOM 1510 C C . LEU A 1 198 ? -9.828 -4.171 16.979 1.00 93.00 198 LEU A C 1
ATOM 1512 O O . LEU A 1 198 ? -9.213 -3.113 16.844 1.00 93.00 198 LEU A O 1
ATOM 1516 N N . PRO A 1 199 ? -9.674 -4.928 18.081 1.00 88.75 199 PRO A N 1
ATOM 1517 C CA . PRO A 1 199 ? -8.836 -4.498 19.195 1.00 88.75 199 PRO A CA 1
ATOM 1518 C C . PRO A 1 199 ? -7.371 -4.373 18.766 1.00 88.75 199 PRO A C 1
ATOM 1520 O O . PRO A 1 199 ? -6.824 -5.268 18.118 1.00 88.75 199 PRO A O 1
ATOM 1523 N N . VAL A 1 200 ? -6.706 -3.293 19.158 1.00 90.56 200 VAL A N 1
ATOM 1524 C CA . VAL A 1 200 ? -5.284 -3.064 18.888 1.00 90.56 200 VAL A CA 1
ATOM 1525 C C . VAL A 1 200 ? -4.613 -2.531 20.148 1.00 90.56 200 VAL A C 1
ATOM 1527 O O . VAL A 1 200 ? -5.196 -1.735 20.877 1.00 90.56 200 VAL A O 1
ATOM 1530 N N . ASN A 1 201 ? -3.393 -2.992 20.421 1.00 88.12 201 ASN A N 1
ATOM 1531 C CA . ASN A 1 201 ? -2.572 -2.447 21.497 1.00 88.12 201 ASN A CA 1
ATOM 1532 C C . ASN A 1 201 ? -1.710 -1.308 20.938 1.00 88.12 201 ASN A C 1
ATOM 1534 O O . ASN A 1 201 ? -0.527 -1.498 20.642 1.00 88.12 201 ASN A O 1
ATOM 1538 N N . ALA A 1 202 ? -2.351 -0.168 20.691 1.00 85.81 202 ALA A N 1
ATOM 1539 C CA . ALA A 1 202 ? -1.728 1.021 20.135 1.00 85.81 202 ALA A CA 1
ATOM 1540 C C . ALA A 1 202 ? -2.450 2.287 20.606 1.00 85.81 202 ALA A C 1
ATOM 1542 O O . ALA A 1 202 ? -3.669 2.280 20.779 1.00 85.81 202 ALA A O 1
ATOM 1543 N N . SER A 1 203 ? -1.702 3.373 20.767 1.00 84.56 203 SER A N 1
ATOM 1544 C CA . SER A 1 203 ? -2.272 4.708 20.960 1.00 84.56 203 SER A CA 1
ATOM 1545 C C . SER A 1 203 ? -2.682 5.280 19.606 1.00 84.56 203 SER A C 1
ATOM 1547 O O . SER A 1 203 ? -1.988 5.051 18.618 1.00 84.56 203 SER A O 1
ATOM 1549 N N . ILE A 1 204 ? -3.783 6.027 19.548 1.00 87.38 204 ILE A N 1
ATOM 1550 C CA . ILE A 1 204 ? -4.219 6.718 18.328 1.00 87.38 204 ILE A CA 1
ATOM 1551 C C . ILE A 1 204 ? -4.031 8.219 18.535 1.00 87.38 204 ILE A C 1
ATOM 1553 O O . ILE A 1 204 ? -4.573 8.793 19.476 1.00 87.38 204 ILE A O 1
ATOM 1557 N N . GLU A 1 205 ? -3.264 8.839 17.647 1.00 86.62 205 GLU A N 1
ATOM 1558 C CA . GLU A 1 205 ? -3.055 10.281 17.573 1.00 86.62 205 GLU A CA 1
ATOM 1559 C C . GLU A 1 205 ? -3.728 10.829 16.313 1.00 86.62 205 GLU A C 1
ATOM 1561 O O . GLU A 1 205 ? -3.530 10.322 15.206 1.00 86.62 205 GLU A O 1
ATOM 1566 N N . GLU A 1 206 ? -4.505 11.895 16.473 1.00 84.00 206 GLU A N 1
ATOM 1567 C CA . GLU A 1 206 ? -5.011 12.657 15.337 1.00 84.00 206 GLU A CA 1
ATOM 1568 C C . GLU A 1 206 ? -3.999 13.721 14.923 1.00 84.00 206 GLU A C 1
ATOM 1570 O O . GLU A 1 206 ? -3.568 14.538 15.740 1.00 84.00 206 GLU A O 1
ATOM 1575 N N . VAL A 1 207 ? -3.659 13.740 13.641 1.00 79.88 207 VAL A N 1
ATOM 1576 C CA . VAL A 1 207 ? -2.693 14.667 13.054 1.00 79.88 207 VAL A CA 1
ATOM 1577 C C . VAL A 1 207 ? -3.417 15.597 12.094 1.00 79.88 207 VAL A C 1
ATOM 1579 O O . VAL A 1 207 ? -4.291 15.175 11.344 1.00 79.88 207 VAL A O 1
ATOM 1582 N N . ASP A 1 208 ? -3.066 16.876 12.098 1.00 73.81 208 ASP A N 1
ATOM 1583 C CA . ASP A 1 208 ? -3.603 17.821 11.124 1.00 73.81 208 ASP A CA 1
ATOM 1584 C C . ASP A 1 208 ? -3.012 17.527 9.723 1.00 73.81 208 ASP A C 1
ATOM 1586 O O . ASP A 1 208 ? -1.783 17.529 9.578 1.00 73.81 208 ASP A O 1
ATOM 1590 N N . PRO A 1 209 ? -3.845 17.288 8.689 1.00 60.62 209 PRO A N 1
ATOM 1591 C CA . PRO A 1 209 ? -3.364 16.995 7.339 1.00 60.62 209 PRO A CA 1
ATOM 1592 C C . PRO A 1 209 ? -2.475 18.101 6.742 1.00 60.62 209 PRO A C 1
ATOM 1594 O O . PRO A 1 209 ? -1.595 17.806 5.936 1.00 60.62 209 PRO A O 1
ATOM 1597 N N . SER A 1 210 ? -2.673 19.364 7.144 1.00 57.12 210 SER A N 1
ATOM 1598 C CA . SER A 1 210 ? -1.884 20.519 6.684 1.00 57.12 210 SER A CA 1
ATOM 1599 C C . SER A 1 210 ? -0.515 20.623 7.353 1.00 57.12 210 SER A C 1
ATOM 1601 O O . SER A 1 210 ? 0.372 21.327 6.871 1.00 57.12 210 SER A O 1
ATOM 1603 N N . GLN A 1 211 ? -0.312 19.932 8.476 1.00 50.44 211 GLN A N 1
ATOM 1604 C CA . GLN A 1 211 ? 0.923 20.056 9.235 1.00 50.44 211 GLN A CA 1
ATOM 1605 C C . GLN A 1 211 ? 2.023 19.106 8.777 1.00 50.44 211 GLN A C 1
ATOM 1607 O O . GLN A 1 211 ? 3.158 19.303 9.201 1.00 50.44 211 GLN A O 1
ATOM 1612 N N . GLY A 1 212 ? 1.745 18.157 7.875 1.00 48.97 212 GLY A N 1
ATOM 1613 C CA . GLY A 1 212 ? 2.732 17.166 7.442 1.00 48.97 212 GLY A CA 1
ATOM 1614 C C . GLY A 1 212 ? 3.364 16.434 8.634 1.00 48.97 212 GLY A C 1
ATOM 1615 O O . GLY A 1 212 ? 2.945 16.583 9.782 1.00 48.97 212 GLY A O 1
ATOM 1616 N N . LEU A 1 213 ? 4.397 15.631 8.397 1.00 49.16 213 LEU A N 1
ATOM 1617 C CA . LEU A 1 213 ? 5.188 15.049 9.483 1.00 49.16 213 LEU A CA 1
ATOM 1618 C C . LEU A 1 213 ? 6.070 16.143 10.122 1.00 49.16 213 LEU A C 1
ATOM 1620 O O . LEU A 1 213 ? 7.284 16.147 9.942 1.00 49.16 213 LEU A O 1
ATOM 1624 N N . LYS A 1 214 ? 5.473 17.106 10.832 1.00 48.75 214 LYS A N 1
ATOM 1625 C CA . LYS A 1 214 ? 6.224 18.049 11.667 1.00 48.75 214 LYS A CA 1
ATOM 1626 C C . LYS A 1 214 ? 6.726 17.298 12.889 1.00 48.75 214 LYS A C 1
ATOM 1628 O O . LYS A 1 214 ? 5.946 16.797 13.696 1.00 48.75 214 LYS A O 1
ATOM 1633 N N . LEU A 1 215 ? 8.045 17.204 13.009 1.00 55.06 215 LEU A N 1
ATOM 1634 C CA . LEU A 1 215 ? 8.686 16.658 14.195 1.00 55.06 215 LEU A CA 1
ATOM 1635 C C . LEU A 1 215 ? 8.375 17.596 15.365 1.00 55.06 215 LEU A C 1
ATOM 1637 O O . LEU A 1 215 ? 8.614 18.801 15.271 1.00 55.06 215 LEU A O 1
ATOM 1641 N N . ASP A 1 216 ? 7.810 17.057 16.444 1.00 53.50 216 ASP A N 1
ATOM 1642 C CA . ASP A 1 216 ? 7.408 17.834 17.615 1.00 53.50 216 ASP A CA 1
ATOM 1643 C C . ASP A 1 216 ? 8.617 18.557 18.238 1.00 53.50 216 ASP A C 1
ATOM 1645 O O . ASP A 1 216 ? 9.524 17.946 18.809 1.00 53.50 216 ASP A O 1
ATOM 1649 N N . LEU A 1 217 ? 8.630 19.887 18.114 1.00 55.38 217 LEU A N 1
ATOM 1650 C CA . LEU A 1 217 ? 9.700 20.742 18.627 1.00 55.38 217 LEU A CA 1
ATOM 1651 C C . LEU A 1 217 ? 9.599 20.975 20.137 1.00 55.38 217 LEU A C 1
ATOM 1653 O O . LEU A 1 217 ? 10.588 21.407 20.730 1.00 55.38 217 LEU A O 1
ATOM 1657 N N . SER A 1 218 ? 8.454 20.680 20.769 1.00 57.00 218 SER A N 1
ATOM 1658 C CA . SER A 1 218 ? 8.266 20.884 22.213 1.00 57.00 218 SER A CA 1
ATOM 1659 C C . SER A 1 218 ? 9.242 20.041 23.040 1.00 57.00 218 SER A C 1
ATOM 1661 O O . SER A 1 218 ? 9.704 20.476 24.093 1.00 57.00 218 SER A O 1
ATOM 1663 N N . ASN A 1 219 ? 9.655 18.896 22.490 1.00 58.56 219 ASN A N 1
ATOM 1664 C CA . ASN A 1 219 ? 10.639 17.989 23.067 1.00 58.56 219 ASN A CA 1
ATOM 1665 C C . ASN A 1 219 ? 11.904 17.855 22.201 1.00 58.56 219 ASN A C 1
ATOM 1667 O O . ASN A 1 219 ? 12.638 16.876 22.324 1.00 58.56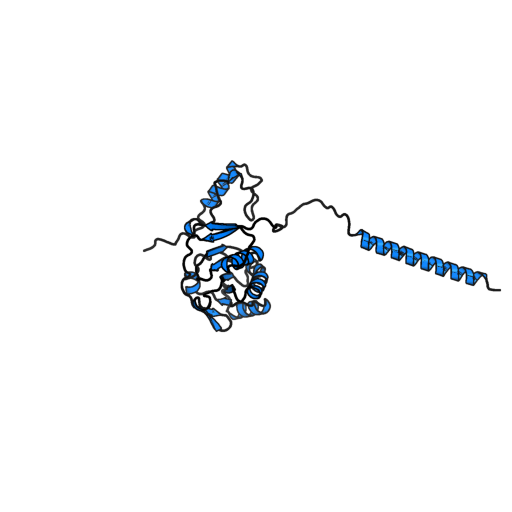 219 ASN A O 1
ATOM 1671 N N . GLY A 1 220 ? 12.211 18.828 21.334 1.00 58.78 220 GLY A N 1
ATOM 1672 C CA . GLY A 1 220 ? 13.320 18.712 20.377 1.00 58.78 220 GLY A CA 1
ATOM 1673 C C . GLY A 1 220 ? 14.702 18.505 21.019 1.00 58.78 220 GLY A C 1
ATOM 1674 O O . GLY A 1 220 ? 15.543 17.783 20.487 1.00 58.78 220 GLY A O 1
ATOM 1675 N N . ALA A 1 221 ? 14.903 19.034 22.230 1.00 59.75 221 ALA A N 1
ATOM 1676 C CA . ALA A 1 221 ? 16.104 18.804 23.038 1.00 59.75 221 ALA A CA 1
ATOM 1677 C C . ALA A 1 221 ? 16.233 17.357 23.569 1.00 59.75 221 ALA A C 1
ATOM 1679 O O . ALA A 1 221 ? 17.311 16.952 24.006 1.00 59.75 221 ALA A O 1
ATOM 1680 N N . GLN A 1 222 ? 15.147 16.581 23.548 1.00 63.50 222 GLN A N 1
ATOM 1681 C CA . GLN A 1 222 ? 15.070 15.180 23.976 1.00 63.50 222 GLN A CA 1
ATOM 1682 C C . GLN A 1 222 ? 15.093 14.206 22.783 1.00 63.50 222 GLN A C 1
ATOM 1684 O O . GLN A 1 222 ? 15.297 13.012 22.979 1.00 63.50 222 GLN A O 1
ATOM 1689 N N . ALA A 1 223 ? 14.949 14.686 21.542 1.00 65.25 223 ALA A N 1
ATOM 1690 C CA . ALA A 1 223 ? 14.968 13.838 20.352 1.00 65.25 223 ALA A CA 1
ATOM 1691 C C . ALA A 1 223 ? 16.377 13.281 20.106 1.00 65.25 223 ALA A C 1
ATOM 1693 O O . ALA A 1 223 ? 17.271 13.996 19.668 1.00 65.25 223 ALA A O 1
ATOM 1694 N N . ILE A 1 224 ? 16.609 12.017 20.439 1.00 71.12 224 ILE A N 1
ATOM 1695 C CA . ILE A 1 224 ? 17.916 11.359 20.266 1.00 71.12 224 ILE A CA 1
ATOM 1696 C C . ILE A 1 224 ? 18.008 10.549 18.971 1.00 71.12 224 ILE A C 1
ATOM 1698 O O . ILE A 1 224 ? 19.098 10.164 18.564 1.00 71.12 224 ILE A O 1
ATOM 1702 N N . THR A 1 225 ? 16.889 10.318 18.283 1.00 69.94 225 THR A N 1
ATOM 1703 C CA . THR A 1 225 ? 16.864 9.487 17.074 1.00 69.94 225 THR A CA 1
ATOM 1704 C C . THR A 1 225 ? 15.780 9.958 16.108 1.00 69.94 225 THR A C 1
ATOM 1706 O O . THR A 1 225 ? 14.662 10.259 16.523 1.00 69.94 225 THR A O 1
ATOM 1709 N N . ILE A 1 226 ? 16.107 9.982 14.816 1.00 63.66 226 ILE A N 1
ATOM 1710 C CA . ILE A 1 226 ? 15.171 10.082 13.684 1.00 63.66 226 ILE A CA 1
ATOM 1711 C C . ILE A 1 226 ? 15.387 8.820 12.825 1.00 63.66 226 ILE A C 1
ATOM 1713 O O . ILE A 1 226 ? 16.515 8.328 12.784 1.00 63.66 226 ILE A O 1
ATOM 1717 N N . PRO A 1 227 ? 14.369 8.239 12.156 1.00 56.59 227 PRO A N 1
ATOM 1718 C CA . PRO A 1 227 ? 14.570 7.055 11.317 1.00 56.59 227 PRO A CA 1
ATOM 1719 C C . PRO A 1 227 ? 15.737 7.232 10.329 1.00 56.59 227 PRO A C 1
ATOM 1721 O O . PRO A 1 227 ? 15.705 8.111 9.474 1.00 56.59 227 PRO A O 1
ATOM 1724 N N . GLY A 1 228 ? 16.782 6.411 10.477 1.00 51.78 228 GLY A N 1
ATOM 1725 C CA . GLY A 1 228 ? 17.990 6.450 9.642 1.00 51.78 228 GLY A CA 1
ATOM 1726 C C . GLY A 1 228 ? 19.073 7.459 10.054 1.00 51.78 228 GLY A C 1
ATOM 1727 O O . GLY A 1 228 ? 20.112 7.494 9.400 1.00 51.78 228 GLY A O 1
ATOM 1728 N N . ILE A 1 229 ? 18.876 8.257 11.113 1.00 65.31 229 ILE A N 1
ATOM 1729 C CA . ILE A 1 229 ? 19.845 9.263 11.583 1.00 65.31 229 ILE A CA 1
ATOM 1730 C C . ILE A 1 229 ? 19.938 9.245 13.117 1.00 65.31 229 ILE A C 1
ATOM 1732 O O . ILE A 1 229 ? 18.964 9.525 13.823 1.00 65.31 229 ILE A O 1
ATOM 1736 N N . ASP A 1 230 ? 21.135 8.966 13.637 1.00 77.12 230 ASP A N 1
ATOM 1737 C CA . ASP A 1 230 ? 21.440 9.088 15.064 1.00 77.12 230 ASP A CA 1
ATOM 1738 C C . ASP A 1 230 ? 21.757 10.546 15.426 1.00 77.12 230 ASP A C 1
ATOM 1740 O O . ASP A 1 230 ? 22.696 11.146 14.899 1.00 77.12 230 ASP A O 1
ATOM 1744 N N . LEU A 1 231 ? 20.961 11.119 16.330 1.00 75.94 231 LEU A N 1
ATOM 1745 C CA . LEU A 1 231 ? 21.152 12.476 16.836 1.00 75.94 231 LEU A CA 1
ATOM 1746 C C . LEU A 1 231 ? 21.746 12.487 18.247 1.00 75.94 231 LEU A C 1
ATOM 1748 O O . LEU A 1 231 ? 22.023 13.568 18.764 1.00 75.94 231 LEU A O 1
ATOM 1752 N N . ALA A 1 232 ? 21.953 11.329 18.882 1.00 81.06 232 ALA A N 1
ATOM 1753 C CA . ALA A 1 232 ? 22.429 11.238 20.261 1.00 81.06 232 ALA A CA 1
ATOM 1754 C C . ALA A 1 232 ? 23.804 11.898 20.456 1.00 81.06 232 ALA A C 1
ATOM 1756 O O . ALA A 1 232 ? 24.104 12.406 21.535 1.00 81.06 232 ALA A O 1
ATOM 1757 N N . SER A 1 233 ? 24.610 11.952 19.393 1.00 80.94 233 SER A N 1
ATOM 1758 C CA . SER A 1 233 ? 25.917 12.614 19.365 1.00 80.94 233 SER A CA 1
ATOM 1759 C C . SER A 1 233 ? 25.854 14.150 19.297 1.00 80.94 233 SER A C 1
ATOM 1761 O O . SER A 1 233 ? 26.872 14.813 19.504 1.00 80.94 233 SER A O 1
ATOM 1763 N N . LEU A 1 234 ? 24.685 14.745 19.028 1.00 81.62 234 LEU A N 1
ATOM 1764 C CA . LEU A 1 234 ? 24.529 16.192 18.892 1.00 81.62 234 LEU A CA 1
ATOM 1765 C C . LEU A 1 234 ? 24.145 16.872 20.225 1.00 81.62 234 LEU A C 1
ATOM 1767 O O . LEU A 1 234 ? 23.234 16.419 20.932 1.00 81.62 234 LEU A O 1
ATOM 1771 N N . PRO A 1 235 ? 24.739 18.042 20.543 1.00 85.56 235 PRO A N 1
ATOM 1772 C CA . PRO A 1 235 ? 24.293 18.884 21.652 1.00 85.56 235 PRO A CA 1
ATOM 1773 C C . PRO A 1 235 ? 22.808 19.252 21.533 1.00 85.56 235 PRO A C 1
ATOM 1775 O O . PRO A 1 235 ? 22.305 19.459 20.429 1.00 85.56 235 PRO A O 1
ATOM 1778 N N . ALA A 1 236 ? 22.108 19.413 22.660 1.00 78.81 236 ALA A N 1
ATOM 1779 C CA . ALA A 1 236 ? 20.661 19.673 22.684 1.00 78.81 236 ALA A CA 1
ATOM 1780 C C . ALA A 1 236 ? 20.229 20.858 21.794 1.00 78.81 236 ALA A C 1
ATOM 1782 O O . ALA A 1 236 ? 19.256 20.748 21.055 1.00 78.81 236 ALA A O 1
ATOM 1783 N N . ALA A 1 237 ? 20.993 21.956 21.790 1.00 79.38 237 ALA A N 1
ATOM 1784 C CA . ALA A 1 237 ? 20.723 23.109 20.927 1.00 79.38 237 ALA A CA 1
ATOM 1785 C C . ALA A 1 237 ? 20.843 22.777 19.426 1.00 79.38 237 ALA A C 1
ATOM 1787 O O . ALA A 1 237 ? 20.016 23.218 18.633 1.00 79.38 237 ALA A O 1
ATOM 1788 N N . ARG A 1 238 ? 21.827 21.951 19.041 1.00 77.50 238 ARG A N 1
ATOM 1789 C CA . ARG A 1 238 ? 22.026 21.493 17.655 1.00 77.50 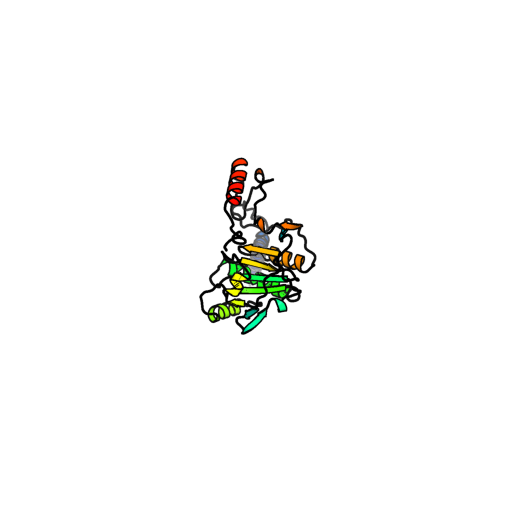238 ARG A CA 1
ATOM 1790 C C . ARG A 1 238 ? 20.949 20.516 17.211 1.00 77.50 238 ARG A C 1
ATOM 1792 O O . ARG A 1 238 ? 20.581 20.522 16.044 1.00 77.50 238 ARG A O 1
ATOM 1799 N N . ARG A 1 239 ? 20.422 19.706 18.131 1.00 82.56 239 ARG A N 1
ATOM 1800 C CA . ARG A 1 239 ? 19.269 18.842 17.857 1.00 82.56 239 ARG A CA 1
ATOM 1801 C C . ARG A 1 239 ? 18.015 19.658 17.591 1.00 82.56 239 ARG A C 1
ATOM 1803 O O . ARG A 1 239 ? 17.368 19.443 16.573 1.00 82.56 239 ARG A O 1
ATOM 1810 N N . THR A 1 240 ? 17.725 20.648 18.432 1.00 76.00 240 THR A N 1
ATOM 1811 C CA . THR A 1 240 ? 16.606 21.570 18.203 1.00 76.00 240 THR A CA 1
ATOM 1812 C C . THR A 1 240 ? 16.762 22.331 16.884 1.00 76.00 240 THR A C 1
ATOM 1814 O O . THR A 1 240 ? 15.805 22.409 16.123 1.00 76.00 240 THR A O 1
ATOM 1817 N N . GLU A 1 241 ? 17.961 22.826 16.565 1.00 80.88 241 GLU A N 1
ATOM 1818 C CA . GLU A 1 241 ? 18.258 23.494 15.288 1.00 80.88 241 GLU A CA 1
ATOM 1819 C C . GLU A 1 241 ? 18.095 22.547 14.083 1.00 80.88 241 GLU A C 1
ATOM 1821 O O . GLU A 1 241 ? 17.500 22.919 13.073 1.00 80.88 241 GLU A O 1
ATOM 1826 N N . ALA A 1 242 ? 18.569 21.301 14.185 1.00 75.31 242 ALA A N 1
ATOM 1827 C CA . ALA A 1 242 ? 18.411 20.292 13.140 1.00 75.31 242 ALA A CA 1
ATOM 1828 C C . ALA A 1 242 ? 16.933 19.955 12.899 1.00 75.31 242 ALA A C 1
ATOM 1830 O O . ALA A 1 242 ? 16.496 19.910 11.752 1.00 75.31 242 ALA A O 1
ATOM 1831 N N . LEU A 1 243 ? 16.148 19.791 13.965 1.00 71.56 243 LEU A N 1
ATOM 1832 C CA . LEU A 1 243 ? 14.702 19.583 13.876 1.00 71.56 243 LEU A CA 1
ATOM 1833 C C . LEU A 1 243 ? 13.981 20.799 13.290 1.00 71.56 243 LEU A C 1
ATOM 1835 O O . LEU A 1 243 ? 13.106 20.640 12.445 1.00 71.56 243 LEU A O 1
ATOM 1839 N N . GLN A 1 244 ? 14.369 22.014 13.689 1.00 75.44 244 GLN A N 1
ATOM 1840 C CA . GLN A 1 244 ? 13.854 23.252 13.101 1.00 75.44 244 GLN A CA 1
ATOM 1841 C C . GLN A 1 244 ? 14.159 23.321 11.604 1.00 75.44 244 GLN A C 1
ATOM 1843 O O . GLN A 1 244 ? 13.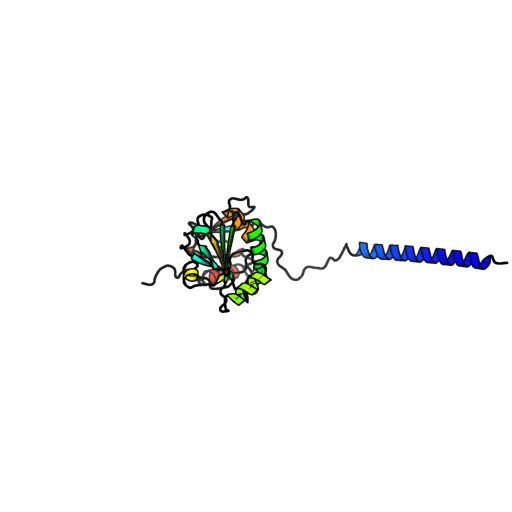288 23.708 10.833 1.00 75.44 244 GLN A O 1
ATOM 1848 N N . LYS A 1 245 ? 15.357 22.903 11.184 1.00 77.25 245 LYS A N 1
ATOM 1849 C CA . LYS A 1 245 ? 15.759 22.859 9.775 1.00 77.25 245 LYS A CA 1
ATOM 1850 C C . LYS A 1 245 ? 15.010 21.789 8.978 1.00 77.25 245 LYS A C 1
ATOM 1852 O O . LYS A 1 245 ? 14.651 22.031 7.835 1.00 77.25 245 LYS A O 1
ATOM 1857 N N . LEU A 1 246 ? 14.755 20.624 9.569 1.00 71.62 246 LEU A N 1
ATOM 1858 C CA . LEU A 1 246 ? 13.961 19.562 8.941 1.00 71.62 246 LEU A CA 1
ATOM 1859 C C . LEU A 1 246 ? 12.492 19.970 8.794 1.00 71.62 246 LEU A C 1
ATOM 1861 O O . LEU A 1 246 ? 11.903 19.740 7.747 1.00 71.62 246 LEU A O 1
ATOM 1865 N N . ASN A 1 247 ? 11.929 20.640 9.803 1.00 66.00 247 ASN A N 1
ATOM 1866 C CA . ASN A 1 247 ? 10.574 21.189 9.741 1.00 66.00 247 ASN A CA 1
ATOM 1867 C C . ASN A 1 247 ? 10.461 22.425 8.831 1.00 66.00 247 ASN A C 1
ATOM 1869 O O . ASN A 1 247 ? 9.360 22.739 8.385 1.00 66.00 247 ASN A O 1
ATOM 1873 N N . SER A 1 248 ? 11.559 23.158 8.595 1.00 67.25 248 SER A N 1
ATOM 1874 C CA . SER A 1 248 ? 11.585 24.326 7.702 1.00 67.25 248 SER A CA 1
ATOM 1875 C C . SER A 1 248 ? 11.868 23.968 6.247 1.00 67.25 248 SER A C 1
ATOM 1877 O O . SER A 1 248 ? 11.595 24.778 5.360 1.00 67.25 248 SER A O 1
ATOM 1879 N N . GLN A 1 249 ? 12.380 22.763 5.980 1.00 59.22 249 GLN A N 1
ATOM 1880 C CA . GLN A 1 249 ? 12.361 22.213 4.635 1.00 59.22 249 GLN A CA 1
ATOM 1881 C C . GLN A 1 249 ? 10.915 21.870 4.280 1.00 59.22 249 GLN A C 1
ATOM 1883 O O . GLN A 1 249 ? 10.262 21.119 5.007 1.00 59.22 249 GLN A O 1
ATOM 1888 N N . PRO A 1 250 ? 10.378 22.422 3.184 1.00 47.75 250 PRO A N 1
ATOM 1889 C CA . PRO A 1 250 ? 9.015 22.138 2.810 1.00 47.75 250 PRO A CA 1
ATOM 1890 C C . PRO A 1 250 ? 8.956 20.693 2.310 1.00 47.75 250 PRO A C 1
ATOM 1892 O O . PRO A 1 250 ? 9.319 20.388 1.176 1.00 47.75 250 PRO A O 1
ATOM 1895 N N . CYS A 1 251 ? 8.468 19.788 3.154 1.00 51.31 251 CYS A N 1
ATOM 1896 C CA . CYS A 1 251 ? 7.831 18.564 2.690 1.00 51.31 251 CYS A CA 1
ATOM 1897 C C . CYS A 1 251 ? 6.538 18.998 1.988 1.00 51.31 251 CYS A C 1
ATOM 1899 O O . CYS A 1 251 ? 5.470 19.018 2.596 1.00 51.31 251 CYS A O 1
ATOM 1901 N N . THR A 1 252 ? 6.644 19.472 0.744 1.00 41.31 252 THR A N 1
ATOM 1902 C CA . THR A 1 252 ? 5.537 20.085 0.009 1.00 41.31 252 THR A CA 1
ATOM 1903 C C . THR A 1 252 ? 4.443 19.058 -0.282 1.00 41.31 252 THR A C 1
ATOM 1905 O O . THR A 1 252 ? 4.414 18.412 -1.322 1.00 41.31 252 THR A O 1
ATOM 1908 N N . CYS A 1 253 ? 3.478 18.953 0.630 1.00 49.44 253 CYS A N 1
ATOM 1909 C CA . CYS A 1 253 ? 2.104 18.571 0.294 1.00 49.44 253 CYS A CA 1
ATOM 1910 C C . CYS A 1 253 ? 1.253 19.812 -0.062 1.00 49.44 253 CYS A C 1
ATOM 1912 O O . CYS A 1 253 ? 0.064 19.694 -0.326 1.00 49.44 253 CYS A O 1
ATOM 1914 N N . GLU A 1 254 ? 1.857 21.005 -0.093 1.00 35.91 254 GLU A N 1
ATOM 1915 C CA . GLU A 1 254 ? 1.189 22.312 -0.130 1.00 35.91 254 GLU A CA 1
ATOM 1916 C C . GLU A 1 254 ? 1.170 22.961 -1.529 1.00 35.91 254 GLU A C 1
ATOM 1918 O O . GLU A 1 254 ? 1.474 24.135 -1.693 1.00 35.91 254 GLU A O 1
ATOM 1923 N N . GLN A 1 255 ? 0.783 22.211 -2.565 1.00 40.06 255 GLN A N 1
ATOM 1924 C CA . GLN A 1 255 ? 0.270 22.821 -3.811 1.00 40.06 255 GLN A CA 1
ATOM 1925 C C . GLN A 1 255 ? -1.270 22.814 -3.864 1.00 40.06 255 GLN A C 1
ATOM 1927 O O . GLN A 1 255 ? -1.872 22.948 -4.923 1.00 40.06 255 GLN A O 1
ATOM 1932 N N . ILE A 1 256 ? -1.926 22.660 -2.710 1.00 48.81 256 ILE A N 1
ATOM 1933 C CA . ILE A 1 256 ? -3.369 22.398 -2.604 1.00 48.81 256 ILE A CA 1
ATOM 1934 C C . ILE A 1 256 ? -4.243 23.667 -2.687 1.00 48.81 256 ILE A C 1
ATOM 1936 O O . ILE A 1 256 ? -5.457 23.551 -2.822 1.00 48.81 256 ILE A O 1
ATOM 1940 N N . ALA A 1 257 ? -3.697 24.886 -2.697 1.00 37.16 257 ALA A N 1
ATOM 1941 C CA . ALA A 1 257 ? -4.542 26.076 -2.828 1.00 37.16 257 ALA A CA 1
ATOM 1942 C C . ALA A 1 257 ? -3.820 27.256 -3.488 1.00 37.16 257 ALA A C 1
ATOM 1944 O O . ALA A 1 257 ? -3.201 28.065 -2.806 1.00 37.16 257 ALA A O 1
ATOM 1945 N N . GLY A 1 258 ? -3.944 27.392 -4.811 1.00 41.09 258 GLY A N 1
ATOM 1946 C CA . GLY A 1 258 ? -3.672 28.669 -5.476 1.00 41.09 258 GLY A CA 1
ATOM 1947 C C . GLY A 1 258 ? -2.910 28.582 -6.790 1.00 41.09 258 GLY A C 1
ATOM 1948 O O . GLY A 1 258 ? -1.761 28.996 -6.870 1.00 41.09 258 GLY A O 1
ATOM 1949 N N . SER A 1 259 ? -3.587 28.154 -7.848 1.00 34.59 259 SER A N 1
ATOM 1950 C CA . SER A 1 259 ? -3.334 28.698 -9.182 1.00 34.59 259 SER A CA 1
ATOM 1951 C C . SER A 1 259 ? -4.676 28.803 -9.898 1.00 34.59 259 SER A C 1
ATOM 1953 O O . SER A 1 259 ? -5.266 27.785 -10.266 1.00 34.59 259 SER A O 1
ATOM 1955 N N . GLN A 1 260 ? -5.180 30.035 -9.976 1.00 37.94 260 GLN A N 1
ATOM 1956 C CA . GLN A 1 260 ? -6.120 30.437 -11.020 1.00 37.94 260 GLN A CA 1
ATOM 1957 C C . GLN A 1 260 ? -5.445 30.323 -12.387 1.00 37.94 260 GLN A C 1
ATOM 1959 O O . GLN A 1 260 ? -4.207 30.517 -12.432 1.00 37.94 260 GLN A O 1
#

Radius of gyration: 29.29 Å; chains: 1; bounding box: 64×106×47 Å

Sequence (260 aa):
MNTPRALTLVAVVVVGALLVTWAASRYSRRVDGSSQNAGVEAEAGAPSIGGGPVTLRFFRNPAAAPRFAARDLEGREVSSASLHGKVVIVNFWATWCAPCRAEIPDLIALQSKYRDRLQIIGISQDEAPPEVVKRFAAEHRINYPVVMTTPELEKTFPGVSALPTSFILDRESRVVQKHVGMLTARTTEYETRALAGLPVNASIEEVDPSQGLKLDLSNGAQAITIPGIDLASLPAARRTEALQKLNSQPCTCEQIAGSQ

Secondary structure (DSSP, 8-state):
--HHHHHHHHHHHHHHHHHHHHHHHHHHHHHHTTSS-------S-------PPEEEEEESSPPBPPP-EEEBTTS-EEEGGGGTTSEEEEEEE-TT-HHHHHHHHHHHHHHHHHTTTEEEEEEE---S-HHHHHHHHHHTT--S-EEE--HHHHHHS----SSSEEEEE-TTSBEEEEEESPPPHHHHHHHHHHHTT---SEEEEEE-GGG-S---GGGGGG--EETTEE-TTS-HHHHHHHHHHHHHS------SS---

Foldseek 3Di:
DDPPVVVVVVVVVVVVVVVVVVVVVVVVCVVVVVPDDPPDDDDDDDDPPDPDAAEAEWADPFAAQPWDWFAFLVRDIDTLVVQAQAKEKEKEAEPPDPLRLVCQVLVQVLCVVQVVHYAYEYEYPDPDPSVVVVVSCVVSVRPHTYGYDDPVVCVRPDDCPAPTKIFIAANRRTGTDIDHTHDDSLNVNQSRCVRSVHDHRHHYHHDHPVQPPQDDLVCQLVPQDDVPDGNVPPHSVVSSVVSVVVSPPPPPPPPPDDDD

pLDDT: mean 80.47, std 19.21, range [32.47, 98.62]